Protein AF-A0AAX2IRZ0-F1 (afdb_monomer_lite)

InterPro domains:
  IPR027417 P-loop containing nucleoside triphosphate hydrolase [SSF52540] (2-73)
  IPR027417 P-loop containing nucleoside triphosphate hydrolase [SSF52540] (3-281)
  IPR060103 MTBMA_p00010-like, P-loop domain [PF27228] (2-165)

Foldseek 3Di:
DEEDAPPLCLLVVLVLVCLLAQVVQEDEDCEDALVVLLPDAQCPQPNHEYEHSEPVPYDPSNVVSVLCCLVVQKDKDWDWDQDPVRDTDIDIGMHGHPYHYDYYYHDPPVCPVVLLSDQYHYRPPDPVVVVVVVVVVVCVVVVVDDCVVVVVSSVVSNVLNVPQDDAAADEPCLVVDDDDPLAPPRVSVSVVLVVQLRVLQSSCQVVFDQDPRHTYGDVVSSVVSCVVCVVSSCCRSDPDHSHLVVLVVVVVVVCVVPVDDDDLVVSCVVVVHDPVRSVVSVVSD

Structure (mmCIF, N/CA/C/O backbone):
data_AF-A0AAX2IRZ0-F1
#
_entry.id   AF-A0AAX2IRZ0-F1
#
loop_
_atom_site.group_PDB
_atom_site.id
_atom_site.type_symbol
_atom_site.label_atom_id
_atom_site.label_alt_id
_atom_site.label_comp_id
_atom_site.label_asym_id
_atom_site.label_entity_id
_atom_site.label_seq_id
_atom_site.pdbx_PDB_ins_code
_atom_site.Cartn_x
_atom_site.Cartn_y
_atom_site.Cartn_z
_atom_site.occupancy
_atom_site.B_iso_or_equiv
_atom_site.auth_seq_id
_atom_site.auth_comp_id
_atom_site.auth_asym_id
_atom_site.auth_atom_id
_atom_site.pdbx_PDB_model_num
ATOM 1 N N . MET A 1 1 ? 4.346 -1.021 -0.550 1.00 83.62 1 MET A N 1
ATOM 2 C CA . MET A 1 1 ? 5.517 -0.124 -0.608 1.00 83.62 1 MET A CA 1
ATOM 3 C C . MET A 1 1 ? 5.812 0.209 -2.055 1.00 83.62 1 MET A C 1
ATOM 5 O O . MET A 1 1 ? 5.800 -0.689 -2.887 1.00 83.62 1 MET A O 1
ATOM 9 N N . VAL A 1 2 ? 6.057 1.481 -2.352 1.00 86.06 2 VAL A N 1
ATOM 10 C CA . VAL A 1 2 ? 6.430 1.949 -3.692 1.00 86.06 2 VAL A CA 1
ATOM 11 C C . VAL A 1 2 ? 7.915 2.308 -3.694 1.00 86.06 2 VAL A C 1
ATOM 13 O O . VAL A 1 2 ? 8.355 3.107 -2.865 1.00 86.06 2 VAL A O 1
ATOM 16 N N . GLN A 1 3 ? 8.678 1.724 -4.615 1.00 83.75 3 GLN A N 1
ATOM 17 C CA . GLN A 1 3 ? 10.112 1.941 -4.795 1.00 83.75 3 GLN A CA 1
ATOM 18 C C . GLN A 1 3 ? 10.410 2.627 -6.131 1.00 83.75 3 GLN A C 1
ATOM 20 O O . GLN A 1 3 ? 9.700 2.465 -7.119 1.00 83.75 3 GLN A O 1
ATOM 25 N N . GLY A 1 4 ? 11.489 3.405 -6.150 1.00 80.75 4 GLY A N 1
ATOM 26 C CA . GLY A 1 4 ? 11.960 4.153 -7.308 1.00 80.75 4 GLY A CA 1
ATOM 27 C C . GLY A 1 4 ? 12.980 5.217 -6.910 1.00 80.75 4 GLY A C 1
ATOM 28 O O . GLY A 1 4 ? 13.141 5.545 -5.726 1.00 80.75 4 GLY A O 1
ATOM 29 N N . SER A 1 5 ? 13.650 5.790 -7.900 1.00 80.44 5 SER A N 1
ATOM 30 C CA . SER A 1 5 ? 14.673 6.818 -7.717 1.00 80.44 5 SER A CA 1
ATOM 31 C C . SER A 1 5 ? 14.101 8.121 -7.137 1.00 80.44 5 SER A C 1
ATOM 33 O O . SER A 1 5 ? 12.888 8.353 -7.103 1.00 80.44 5 SER A O 1
ATOM 35 N N . SER A 1 6 ? 14.961 8.984 -6.593 1.00 80.25 6 SER A N 1
ATOM 36 C CA . SER A 1 6 ? 14.509 10.306 -6.140 1.00 80.25 6 SER A CA 1
ATOM 37 C C . SER A 1 6 ? 13.920 11.090 -7.318 1.00 80.25 6 SER A C 1
ATOM 39 O O . SER A 1 6 ? 14.511 11.125 -8.391 1.00 80.25 6 SER A O 1
ATOM 41 N N . GLY A 1 7 ? 12.745 11.695 -7.129 1.00 82.12 7 GLY A N 1
ATOM 42 C CA . GLY A 1 7 ? 12.043 12.422 -8.193 1.00 82.12 7 GLY A CA 1
ATOM 43 C C . GLY A 1 7 ? 11.200 11.564 -9.146 1.00 82.12 7 GLY A C 1
ATOM 44 O O . GLY A 1 7 ? 10.496 12.134 -9.972 1.00 82.12 7 GLY A O 1
ATOM 45 N N . SER A 1 8 ? 11.165 10.233 -9.004 1.00 84.12 8 SER A N 1
ATOM 46 C CA . SER A 1 8 ? 10.376 9.363 -9.898 1.00 84.12 8 SER A CA 1
ATOM 47 C C . SER A 1 8 ? 8.852 9.465 -9.738 1.00 84.12 8 SER A C 1
ATOM 49 O O . SER A 1 8 ? 8.106 8.909 -10.533 1.00 84.12 8 SER A O 1
ATOM 51 N N . GLY A 1 9 ? 8.358 10.179 -8.720 1.00 86.12 9 GLY A N 1
ATOM 52 C CA . GLY A 1 9 ? 6.919 10.361 -8.490 1.00 86.12 9 GLY A CA 1
ATOM 53 C C . GLY A 1 9 ? 6.274 9.363 -7.519 1.00 86.12 9 GLY A C 1
ATOM 54 O O . GLY A 1 9 ? 5.050 9.334 -7.418 1.00 86.12 9 GLY A O 1
ATOM 55 N N . LYS A 1 10 ? 7.060 8.596 -6.746 1.00 88.75 10 LYS A N 1
ATOM 56 C CA . LYS A 1 10 ? 6.552 7.652 -5.721 1.00 88.75 10 LYS A CA 1
ATOM 57 C C . LYS A 1 10 ? 5.511 8.269 -4.782 1.00 88.75 10 LYS A C 1
ATOM 59 O O . LYS A 1 10 ? 4.413 7.742 -4.631 1.00 88.75 10 LYS A O 1
ATOM 64 N N . THR A 1 11 ? 5.853 9.407 -4.176 1.00 87.00 11 THR A N 1
ATOM 65 C CA . THR A 1 11 ? 4.983 10.117 -3.229 1.00 87.00 11 THR A CA 1
ATOM 66 C C . THR A 1 11 ? 3.716 10.614 -3.916 1.00 87.00 11 THR A C 1
ATOM 68 O O . THR A 1 11 ? 2.641 10.552 -3.328 1.00 87.00 11 THR A O 1
ATOM 71 N N . HIS A 1 12 ? 3.807 11.026 -5.187 1.00 89.50 12 HIS A N 1
ATOM 72 C CA . HIS A 1 12 ? 2.631 11.406 -5.966 1.00 89.50 12 HIS A CA 1
ATOM 73 C C . HIS A 1 12 ? 1.685 10.212 -6.151 1.00 89.50 12 HIS A C 1
ATOM 75 O O . HIS A 1 12 ? 0.498 10.355 -5.890 1.00 89.50 12 HIS A O 1
ATOM 81 N N . ILE A 1 13 ? 2.188 9.030 -6.528 1.00 90.00 13 ILE A N 1
ATOM 82 C CA . ILE A 1 13 ? 1.360 7.818 -6.685 1.00 90.00 13 ILE A CA 1
ATOM 83 C C . ILE A 1 13 ? 0.654 7.460 -5.374 1.00 90.00 13 ILE A C 1
ATOM 85 O O . ILE A 1 13 ? -0.563 7.293 -5.358 1.00 90.00 13 ILE A O 1
ATOM 89 N N . ILE A 1 14 ? 1.397 7.394 -4.268 1.00 91.31 14 ILE A N 1
ATOM 90 C CA . ILE A 1 14 ? 0.832 7.045 -2.958 1.00 91.31 14 ILE A CA 1
ATOM 91 C C . ILE A 1 14 ? -0.218 8.068 -2.518 1.00 91.31 14 ILE A C 1
ATOM 93 O O . ILE A 1 14 ? -1.291 7.683 -2.059 1.00 91.31 14 ILE A O 1
ATOM 97 N N . SER A 1 15 ? 0.064 9.360 -2.699 1.00 89.69 15 SER A N 1
ATOM 98 C CA . SER A 1 15 ? -0.873 10.435 -2.368 1.00 89.69 15 SER A CA 1
ATOM 99 C C . SER A 1 15 ? -2.157 10.339 -3.197 1.00 89.69 15 SER A C 1
ATOM 101 O O . SER A 1 15 ? -3.249 10.445 -2.647 1.00 89.69 15 SER A O 1
ATOM 103 N N . ARG A 1 16 ? -2.056 10.018 -4.496 1.00 92.06 16 ARG A N 1
ATOM 104 C CA . ARG A 1 16 ? -3.236 9.804 -5.347 1.00 92.06 16 ARG A CA 1
ATOM 105 C C . ARG A 1 16 ? -4.056 8.593 -4.939 1.00 92.06 16 ARG A C 1
ATOM 107 O O . ARG A 1 16 ? -5.272 8.706 -4.903 1.00 92.06 16 ARG A O 1
ATOM 114 N N . ILE A 1 17 ? -3.431 7.472 -4.585 1.00 92.38 17 ILE A N 1
ATOM 115 C CA . ILE A 1 17 ? -4.168 6.307 -4.068 1.00 92.38 17 ILE A CA 1
ATOM 116 C C . ILE A 1 17 ? -4.875 6.666 -2.755 1.00 92.38 17 ILE A C 1
ATOM 118 O O . ILE A 1 17 ? -6.033 6.307 -2.562 1.00 92.38 17 ILE A O 1
ATOM 122 N N . ALA A 1 18 ? -4.215 7.425 -1.878 1.00 93.69 18 ALA A N 1
ATOM 123 C CA . ALA A 1 18 ? -4.813 7.902 -0.638 1.00 93.69 18 ALA A CA 1
ATOM 124 C C . ALA A 1 18 ? -6.009 8.841 -0.880 1.00 93.69 18 ALA A C 1
ATOM 126 O O . ALA A 1 18 ? -6.980 8.785 -0.129 1.00 93.69 18 ALA A O 1
ATOM 127 N N . ASP A 1 19 ? -5.980 9.666 -1.935 1.00 94.38 19 ASP A N 1
ATOM 128 C CA . ASP A 1 19 ? -7.113 10.517 -2.332 1.00 94.38 19 ASP A CA 1
ATOM 129 C C . ASP A 1 19 ? -8.340 9.681 -2.751 1.00 94.38 19 ASP A C 1
ATOM 131 O O . ASP A 1 19 ? -9.473 10.114 -2.549 1.00 94.38 19 ASP A O 1
ATOM 135 N N . LEU A 1 20 ? -8.141 8.475 -3.302 1.00 95.38 20 LEU A N 1
ATOM 136 C CA . LEU A 1 20 ? -9.227 7.582 -3.741 1.00 95.38 20 LEU A CA 1
ATOM 137 C C . LEU A 1 20 ? -9.961 6.887 -2.588 1.00 95.38 20 LEU A C 1
ATOM 139 O O . LEU A 1 20 ? -11.064 6.377 -2.781 1.00 95.38 20 LEU A O 1
ATOM 143 N N . MET A 1 21 ? -9.363 6.853 -1.400 1.00 95.44 21 MET A N 1
ATOM 144 C CA . MET A 1 21 ? -9.960 6.239 -0.217 1.00 95.44 21 MET A CA 1
ATOM 145 C C . MET A 1 21 ? -10.870 7.235 0.526 1.00 95.44 21 MET A C 1
ATOM 147 O O . MET A 1 21 ? -10.686 8.450 0.400 1.00 95.44 21 MET A O 1
ATOM 151 N N . PRO A 1 22 ? -11.858 6.770 1.312 1.00 95.12 22 PRO A N 1
ATOM 152 C CA . PRO A 1 22 ? -12.628 7.636 2.205 1.00 95.12 22 PRO A CA 1
ATOM 153 C C . PRO A 1 22 ? -11.693 8.384 3.167 1.00 95.12 22 PRO A C 1
ATOM 155 O O . PRO A 1 22 ? -10.921 7.765 3.897 1.00 95.12 22 PRO A O 1
ATOM 158 N N . GLN A 1 23 ? -11.706 9.721 3.141 1.00 94.38 23 GLN A N 1
ATOM 159 C CA . GLN A 1 23 ? -10.703 10.520 3.862 1.00 94.38 23 GLN A CA 1
ATOM 160 C C . GLN A 1 23 ? -10.830 10.412 5.386 1.00 94.38 23 GLN A C 1
ATOM 162 O O . GLN A 1 23 ? -9.848 10.608 6.092 1.00 94.38 23 GLN A O 1
ATOM 167 N N . GLU A 1 24 ? -12.004 10.046 5.895 1.00 93.81 24 GLU A N 1
ATOM 168 C CA . GLU A 1 24 ? -12.235 9.724 7.304 1.00 93.81 24 GLU A CA 1
ATOM 169 C C . GLU A 1 24 ? -11.393 8.538 7.806 1.00 93.81 24 GLU A C 1
ATOM 171 O O . GLU A 1 24 ? -11.135 8.436 9.008 1.00 93.81 24 GLU A O 1
ATOM 176 N N . ASP A 1 25 ? -10.928 7.669 6.904 1.00 93.31 25 ASP A N 1
ATOM 177 C CA . ASP A 1 25 ? -10.146 6.474 7.228 1.00 93.31 25 ASP A CA 1
ATOM 178 C C . ASP A 1 25 ? -8.658 6.612 6.909 1.00 93.31 25 ASP A C 1
ATOM 180 O O . ASP A 1 25 ? -7.868 5.741 7.271 1.00 93.31 25 ASP A O 1
ATOM 184 N N . VAL A 1 26 ? -8.244 7.715 6.284 1.00 95.25 26 VAL A N 1
ATOM 185 C CA . VAL A 1 26 ? -6.861 7.935 5.854 1.00 95.25 26 VAL A CA 1
ATOM 186 C C . VAL A 1 26 ? -6.113 8.813 6.853 1.00 95.25 26 VAL A C 1
ATOM 188 O O . VAL A 1 26 ? -6.483 9.955 7.110 1.00 95.25 26 VAL A O 1
ATOM 191 N N . LEU A 1 27 ? -4.983 8.313 7.347 1.00 93.06 27 LEU A N 1
ATOM 192 C CA . LEU A 1 27 ? -4.033 9.050 8.176 1.00 93.06 27 LEU A CA 1
ATOM 193 C C . LEU A 1 27 ? -2.729 9.238 7.398 1.00 93.06 27 LEU A C 1
ATOM 195 O O . LEU A 1 27 ? -2.033 8.265 7.108 1.00 93.06 27 LEU A O 1
ATOM 199 N N . ARG A 1 28 ? -2.392 10.484 7.046 1.00 92.25 28 ARG A N 1
ATOM 200 C CA . ARG A 1 28 ? -1.169 10.808 6.292 1.00 92.25 28 ARG A CA 1
ATOM 201 C C . ARG A 1 28 ? -0.092 11.372 7.204 1.00 92.25 28 ARG A C 1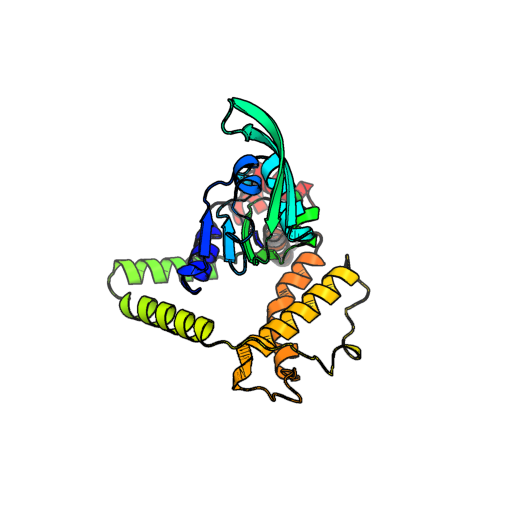
ATOM 203 O O . ARG A 1 28 ? -0.328 12.338 7.925 1.00 92.25 28 ARG A O 1
ATOM 210 N N . PHE A 1 29 ? 1.103 10.803 7.115 1.00 89.12 29 PHE A N 1
ATOM 211 C CA . PHE A 1 29 ? 2.264 11.216 7.884 1.00 89.12 29 PHE A CA 1
ATOM 212 C C . PHE A 1 29 ? 3.455 11.472 6.960 1.00 89.12 29 PHE A C 1
ATOM 214 O O . PHE A 1 29 ? 3.903 10.594 6.222 1.00 89.12 29 PHE A O 1
ATOM 221 N N . THR A 1 30 ? 4.014 12.675 7.063 1.00 83.50 30 THR A N 1
ATOM 222 C CA . THR A 1 30 ? 5.347 12.998 6.531 1.00 83.50 30 THR A CA 1
ATOM 223 C C . THR A 1 30 ? 6.448 12.495 7.461 1.00 83.50 30 THR A C 1
ATOM 225 O O . THR A 1 30 ? 7.562 12.217 7.030 1.00 83.50 30 THR A O 1
ATOM 228 N N . ARG A 1 31 ? 6.138 12.368 8.758 1.00 81.94 31 ARG A N 1
ATOM 229 C CA . ARG A 1 31 ? 7.044 11.877 9.793 1.00 81.94 31 ARG A CA 1
ATOM 230 C C . ARG A 1 31 ? 6.255 11.234 10.927 1.00 81.94 31 ARG A C 1
ATOM 232 O O . ARG A 1 31 ? 5.250 11.786 11.366 1.00 81.94 31 ARG A O 1
ATOM 239 N N . ILE A 1 32 ? 6.765 10.120 11.447 1.00 86.75 32 ILE A N 1
ATOM 240 C CA . ILE A 1 32 ? 6.245 9.463 12.649 1.00 86.75 32 ILE A CA 1
ATOM 241 C C . ILE A 1 32 ? 7.378 9.232 13.653 1.00 86.75 32 ILE A C 1
ATOM 243 O O . ILE A 1 32 ? 8.511 8.932 13.270 1.00 86.75 32 ILE A O 1
ATOM 247 N N . THR A 1 33 ? 7.104 9.429 14.942 1.00 88.75 33 THR A N 1
ATOM 248 C CA . THR A 1 33 ? 8.058 9.108 16.013 1.00 88.75 33 THR A CA 1
ATOM 249 C C . THR A 1 33 ? 7.678 7.789 16.663 1.00 88.75 33 THR A C 1
ATOM 251 O O . THR A 1 33 ? 6.497 7.466 16.775 1.00 88.75 33 THR A O 1
ATOM 254 N N . GLU A 1 34 ? 8.667 7.0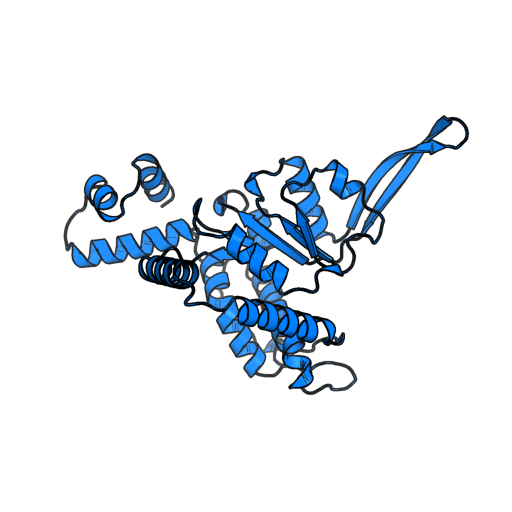59 17.168 1.00 90.31 34 GLU A N 1
ATOM 255 C CA . GLU A 1 34 ? 8.436 5.865 17.983 1.00 90.31 34 GLU A CA 1
ATOM 256 C C . GLU A 1 34 ? 7.456 6.161 19.130 1.00 90.31 34 GLU A C 1
ATOM 258 O O . GLU A 1 34 ? 6.443 5.486 19.292 1.00 90.31 34 GLU A O 1
ATOM 263 N N . SER A 1 35 ? 7.693 7.250 19.869 1.00 89.00 35 SER A N 1
ATOM 264 C CA . SER A 1 35 ? 6.827 7.661 20.974 1.00 89.00 35 SER A CA 1
ATOM 265 C C . SER A 1 35 ? 5.374 7.875 20.552 1.00 89.00 35 SER A C 1
ATOM 267 O O . SER A 1 35 ? 4.479 7.562 21.331 1.00 89.00 35 SER A O 1
ATOM 269 N N . SER A 1 36 ? 5.113 8.388 19.346 1.00 88.56 36 SER A N 1
ATOM 270 C CA . SER A 1 36 ? 3.745 8.598 18.862 1.00 88.56 36 SER A CA 1
ATOM 271 C C . SER A 1 36 ? 3.016 7.278 18.607 1.00 88.56 36 SER A C 1
ATOM 273 O O . SER A 1 36 ? 1.850 7.165 18.973 1.00 88.56 36 SER A O 1
ATOM 275 N N . LEU A 1 37 ? 3.711 6.252 18.095 1.00 88.69 37 LEU A N 1
ATOM 276 C CA . LEU A 1 37 ? 3.138 4.925 17.830 1.00 88.69 37 LEU A CA 1
ATOM 277 C C . LEU A 1 37 ? 2.600 4.265 19.103 1.00 88.69 37 LEU A C 1
ATOM 279 O O . LEU A 1 37 ? 1.510 3.704 19.090 1.00 88.69 37 LEU A O 1
ATOM 283 N N . TYR A 1 38 ? 3.318 4.404 20.218 1.00 90.00 38 TYR A N 1
ATOM 284 C CA . TYR A 1 38 ? 2.875 3.893 21.517 1.00 90.00 38 TYR A CA 1
ATOM 285 C C . TYR A 1 38 ? 1.847 4.782 22.212 1.00 90.00 38 TYR A C 1
ATOM 287 O O . TYR A 1 38 ? 1.322 4.390 23.255 1.00 90.00 38 TYR A O 1
ATOM 295 N N . ASN A 1 39 ? 1.592 5.990 21.695 1.00 89.50 39 ASN A N 1
ATOM 296 C CA . ASN A 1 39 ? 0.789 6.987 22.386 1.00 89.50 39 ASN A CA 1
ATOM 297 C C . ASN A 1 39 ? -0.628 7.211 21.858 1.00 89.50 39 ASN A C 1
ATOM 299 O O . ASN A 1 39 ? -1.386 7.920 22.525 1.00 89.50 39 ASN A O 1
ATOM 303 N N . TRP A 1 40 ? -1.007 6.554 20.769 1.00 90.12 40 TRP A N 1
ATOM 304 C CA . TRP A 1 40 ? -2.394 6.498 20.320 1.00 90.12 40 TRP A CA 1
ATOM 305 C C . TRP A 1 40 ? -3.318 5.855 21.364 1.00 90.12 40 TRP A C 1
ATOM 307 O O . TRP A 1 40 ? -2.876 5.108 22.247 1.00 90.12 40 TRP A O 1
ATOM 317 N N . GLY A 1 41 ? -4.605 6.183 21.288 1.00 89.81 41 GLY A N 1
ATOM 318 C CA . GLY A 1 41 ? -5.662 5.450 21.967 1.00 89.81 41 GLY A CA 1
ATOM 319 C C . GLY A 1 41 ? -5.750 4.013 21.458 1.00 89.81 41 GLY A C 1
ATOM 320 O O . GLY A 1 41 ? -5.250 3.678 20.383 1.00 89.81 41 GLY A O 1
ATOM 321 N N . GLU A 1 42 ? -6.395 3.147 22.241 1.00 91.50 42 GLU A N 1
ATOM 322 C CA . GLU A 1 42 ? -6.409 1.704 21.970 1.00 91.50 42 GLU A CA 1
ATOM 323 C C . GLU A 1 42 ? -6.961 1.362 20.579 1.00 91.50 42 GLU A C 1
ATOM 325 O O . GLU A 1 42 ? -6.475 0.419 19.964 1.00 91.50 42 GLU A O 1
ATOM 330 N N . PHE A 1 43 ? -7.922 2.138 20.067 1.00 92.19 43 PHE A N 1
ATOM 331 C CA . PHE A 1 43 ? -8.606 1.878 18.796 1.00 92.19 43 PHE A CA 1
ATOM 332 C C . PHE A 1 43 ? -8.458 3.001 17.763 1.00 92.19 43 PHE A C 1
ATOM 334 O O . PHE A 1 43 ? -9.101 2.946 16.719 1.00 92.19 43 PHE A O 1
ATOM 341 N N . ASP A 1 44 ? -7.605 3.998 18.004 1.00 90.81 44 ASP A N 1
ATOM 342 C CA . ASP A 1 44 ? -7.498 5.167 17.114 1.00 90.81 44 ASP A CA 1
ATOM 343 C C . ASP A 1 44 ? -7.016 4.795 15.701 1.00 90.81 44 ASP A C 1
ATOM 345 O O . ASP A 1 44 ? -7.294 5.496 14.730 1.00 90.81 44 ASP A O 1
ATOM 349 N N . LEU A 1 45 ? -6.304 3.672 15.582 1.00 90.50 45 LEU A N 1
ATOM 350 C CA . LEU A 1 45 ? -5.753 3.156 14.327 1.00 90.50 45 LEU A CA 1
ATOM 351 C C . LEU A 1 45 ? -6.542 1.957 13.784 1.00 90.50 45 LEU A C 1
ATOM 353 O O . LEU A 1 45 ? -6.103 1.292 12.846 1.00 90.50 45 LEU A O 1
ATOM 357 N N . PHE A 1 46 ? -7.697 1.654 14.373 1.00 89.31 46 PHE A N 1
ATOM 358 C CA . PHE A 1 46 ? -8.538 0.547 13.945 1.00 89.31 46 PHE A CA 1
ATOM 359 C C . PHE A 1 46 ? -9.264 0.887 12.636 1.00 89.31 46 PHE A C 1
ATOM 361 O O . PHE A 1 46 ? -9.900 1.933 12.528 1.00 89.31 46 PHE A O 1
ATOM 368 N N . GLN A 1 47 ? -9.159 -0.003 11.645 1.00 89.00 47 GLN A N 1
ATOM 369 C CA . GLN A 1 47 ? -9.708 0.144 10.289 1.00 89.00 47 GLN A CA 1
ATOM 370 C C . GLN A 1 47 ? -9.212 1.393 9.543 1.00 89.00 47 GLN A C 1
ATOM 372 O O . GLN A 1 47 ? -9.889 1.909 8.659 1.00 89.00 47 GLN A O 1
ATOM 377 N N . LYS A 1 48 ? -8.006 1.871 9.875 1.00 92.44 48 LYS A N 1
ATOM 378 C CA . LYS A 1 48 ? -7.391 3.028 9.214 1.00 92.44 48 LYS A CA 1
ATOM 379 C C . LYS A 1 48 ? -6.404 2.630 8.123 1.00 92.44 48 LYS A C 1
ATOM 381 O O . LYS A 1 48 ? -5.895 1.510 8.066 1.00 92.44 48 LYS A O 1
ATOM 386 N N . ILE A 1 49 ? -6.128 3.585 7.245 1.00 93.56 49 ILE A N 1
ATOM 387 C CA . ILE A 1 49 ? -5.113 3.516 6.202 1.00 93.56 49 ILE A CA 1
ATOM 388 C C . ILE A 1 49 ? -4.017 4.505 6.573 1.00 93.56 49 ILE A C 1
ATOM 390 O O . ILE A 1 49 ? -4.224 5.716 6.559 1.00 93.56 49 ILE A O 1
ATOM 394 N N . ILE A 1 50 ? -2.841 3.987 6.905 1.00 92.31 50 ILE A N 1
ATOM 395 C CA . ILE A 1 50 ? -1.683 4.782 7.300 1.00 92.31 50 ILE A CA 1
ATOM 396 C C . ILE A 1 50 ? -0.801 5.019 6.075 1.00 92.31 50 ILE A C 1
ATOM 398 O O . ILE A 1 50 ? -0.227 4.092 5.503 1.00 92.31 50 ILE A O 1
ATOM 402 N N . ILE A 1 51 ? -0.662 6.277 5.683 1.00 92.69 51 ILE A N 1
ATOM 403 C CA . ILE A 1 51 ? 0.209 6.698 4.592 1.00 92.69 51 ILE A CA 1
ATOM 404 C C . ILE A 1 51 ? 1.478 7.296 5.184 1.00 92.69 51 ILE A C 1
ATOM 406 O O . ILE A 1 51 ? 1.417 8.278 5.919 1.00 92.69 51 ILE A O 1
ATOM 410 N N . ILE A 1 52 ? 2.626 6.719 4.841 1.00 89.31 52 ILE A N 1
ATOM 411 C CA . ILE A 1 52 ? 3.945 7.224 5.236 1.00 89.31 52 ILE A CA 1
ATOM 412 C C . ILE A 1 52 ? 4.663 7.661 3.968 1.00 89.31 52 ILE A C 1
ATOM 414 O O . ILE A 1 52 ? 5.095 6.830 3.170 1.00 89.31 52 ILE A O 1
ATOM 418 N N . GLU A 1 53 ? 4.755 8.969 3.752 1.00 84.94 53 GLU A N 1
ATOM 419 C CA . GLU A 1 53 ? 5.238 9.511 2.478 1.00 84.94 53 GLU A CA 1
ATOM 420 C C . GLU A 1 53 ? 6.697 9.161 2.179 1.00 84.94 53 GLU A C 1
ATOM 422 O O . GLU A 1 53 ? 7.038 8.964 1.013 1.00 84.94 53 GLU A O 1
ATOM 427 N N . ASP A 1 54 ? 7.528 9.050 3.216 1.00 82.31 54 ASP A N 1
ATOM 428 C CA . ASP A 1 54 ? 8.933 8.668 3.115 1.00 82.31 54 ASP A CA 1
ATOM 429 C C . ASP A 1 54 ? 9.349 7.808 4.319 1.00 82.31 54 ASP A C 1
ATOM 431 O O . ASP A 1 54 ? 9.433 8.291 5.450 1.00 82.31 54 ASP A O 1
ATOM 435 N N . LEU A 1 55 ? 9.601 6.516 4.081 1.00 82.69 55 LEU A N 1
ATOM 436 C CA . LEU A 1 55 ? 10.141 5.620 5.110 1.00 82.69 55 LEU A CA 1
ATOM 437 C C . LEU A 1 55 ? 11.601 5.921 5.437 1.00 82.69 55 LEU A C 1
ATOM 439 O O . LEU A 1 55 ? 12.024 5.681 6.567 1.00 82.69 55 LEU A O 1
ATOM 443 N N . ASP A 1 56 ? 12.366 6.441 4.478 1.00 80.25 56 ASP A N 1
ATOM 444 C CA . ASP A 1 56 ? 13.809 6.628 4.632 1.00 80.25 56 ASP A CA 1
ATOM 445 C C . ASP A 1 56 ? 14.116 7.799 5.581 1.00 80.25 56 ASP A C 1
ATOM 447 O O . ASP A 1 56 ? 15.187 7.851 6.187 1.00 80.25 56 ASP A O 1
ATOM 451 N N . GLY A 1 57 ? 13.161 8.721 5.740 1.00 80.00 57 GLY A N 1
ATOM 452 C CA . GLY A 1 57 ? 13.216 9.828 6.693 1.00 80.00 57 GLY A CA 1
ATOM 453 C C . GLY A 1 57 ? 12.869 9.448 8.139 1.00 80.00 57 GLY A C 1
ATOM 454 O O . GLY A 1 57 ? 12.973 10.291 9.038 1.00 80.00 57 GLY A O 1
ATOM 455 N N . LEU A 1 58 ? 12.444 8.206 8.398 1.00 83.88 58 LEU A N 1
ATOM 456 C CA . LEU A 1 58 ? 12.122 7.747 9.748 1.00 83.88 58 LEU A CA 1
ATOM 457 C C . LEU A 1 58 ? 13.372 7.320 10.521 1.00 83.88 58 LEU A C 1
ATOM 459 O O . LEU A 1 58 ? 14.307 6.732 9.984 1.00 83.88 58 LEU A O 1
ATOM 463 N N . LYS A 1 59 ? 13.360 7.587 11.832 1.00 86.44 59 LYS A N 1
ATOM 464 C CA . LYS A 1 59 ? 14.381 7.062 12.748 1.00 86.44 59 LYS A CA 1
ATOM 465 C C . LYS A 1 59 ? 14.269 5.540 12.853 1.00 86.44 59 LYS A C 1
ATOM 467 O O . LYS A 1 59 ? 13.168 4.997 12.767 1.00 86.44 59 LYS A O 1
ATOM 472 N N . GLU A 1 60 ? 15.389 4.876 13.118 1.00 83.38 60 GLU A N 1
ATOM 473 C CA . GLU A 1 60 ? 15.463 3.413 13.202 1.00 83.38 60 GLU A CA 1
ATOM 474 C C . GLU A 1 60 ? 14.516 2.824 14.259 1.00 83.38 60 GLU A C 1
ATOM 476 O O . GLU A 1 60 ? 13.781 1.885 13.956 1.00 83.38 60 GLU A O 1
ATOM 481 N N . ASP A 1 61 ? 14.418 3.446 15.437 1.00 86.81 61 ASP A N 1
ATOM 482 C CA . ASP A 1 61 ? 13.502 3.006 16.502 1.00 86.81 61 ASP A CA 1
ATOM 483 C C . ASP A 1 61 ? 12.027 3.089 16.070 1.00 86.81 61 ASP A C 1
ATOM 485 O O . ASP A 1 61 ? 11.221 2.197 16.340 1.00 86.81 61 ASP A O 1
ATOM 489 N N . ALA A 1 62 ? 11.664 4.132 15.313 1.00 87.88 62 ALA A N 1
ATOM 490 C CA . ALA A 1 62 ? 10.313 4.287 14.776 1.00 87.88 62 ALA A CA 1
ATOM 491 C C . ALA A 1 62 ? 10.016 3.240 13.692 1.00 87.88 62 ALA A C 1
ATOM 493 O O . ALA A 1 62 ? 8.915 2.692 13.649 1.00 87.88 62 ALA A O 1
ATOM 494 N N . LEU A 1 63 ? 11.000 2.929 12.841 1.00 84.94 63 LEU A N 1
ATOM 495 C CA . LEU A 1 63 ? 10.903 1.854 11.850 1.00 84.94 63 LEU A CA 1
ATOM 496 C C . LEU A 1 63 ? 10.777 0.480 12.514 1.00 84.94 63 LEU A C 1
ATOM 498 O O . LEU A 1 63 ? 10.051 -0.380 12.018 1.00 84.94 63 LEU A O 1
ATOM 502 N N . TYR A 1 64 ? 11.476 0.252 13.625 1.00 84.56 64 TYR A N 1
ATOM 503 C CA . TYR A 1 64 ? 11.356 -0.974 14.404 1.00 84.56 64 TYR A CA 1
ATOM 504 C C . TYR A 1 64 ? 9.957 -1.118 15.019 1.00 84.56 64 TYR A C 1
ATOM 506 O O . TYR A 1 64 ? 9.290 -2.123 14.778 1.00 84.56 64 TYR A O 1
ATOM 514 N N . ALA A 1 65 ? 9.463 -0.086 15.706 1.00 87.69 65 ALA A N 1
ATOM 515 C CA . ALA A 1 65 ? 8.115 -0.094 16.274 1.00 87.69 65 ALA A CA 1
ATOM 516 C C . ALA A 1 65 ? 7.031 -0.268 15.194 1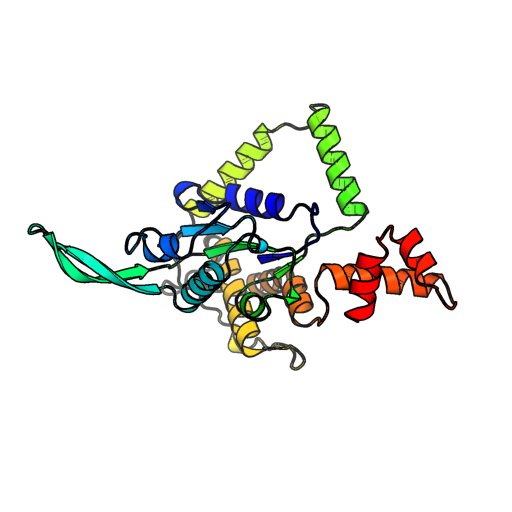.00 87.69 65 ALA A C 1
ATOM 518 O O . ALA A 1 65 ? 6.090 -1.038 15.372 1.00 87.69 65 ALA A O 1
ATOM 519 N N . LEU A 1 66 ? 7.177 0.383 14.034 1.00 87.25 66 LEU A N 1
ATOM 520 C CA . LEU A 1 66 ? 6.250 0.217 12.913 1.00 87.25 66 LEU A CA 1
ATOM 521 C C . LEU A 1 66 ? 6.252 -1.223 12.371 1.00 87.25 66 LEU A C 1
ATOM 523 O O . LEU A 1 66 ? 5.189 -1.767 12.076 1.00 87.25 66 LEU A O 1
ATOM 527 N N . ARG A 1 67 ? 7.428 -1.858 12.261 1.00 83.69 67 ARG A N 1
ATOM 528 C CA . ARG A 1 67 ? 7.561 -3.267 11.846 1.00 83.69 67 ARG A CA 1
ATOM 529 C C . ARG A 1 67 ? 6.848 -4.217 12.793 1.00 83.69 67 ARG A C 1
ATOM 531 O O . ARG A 1 67 ? 6.142 -5.124 12.340 1.00 83.69 67 ARG A O 1
ATOM 538 N N . GLU A 1 68 ? 7.055 -4.019 14.090 1.00 84.81 68 GLU A N 1
ATOM 539 C CA . GLU A 1 68 ? 6.378 -4.793 15.123 1.00 84.81 68 GLU A CA 1
ATOM 540 C C . GLU A 1 68 ? 4.869 -4.608 15.006 1.00 84.81 68 GLU A C 1
ATOM 542 O O . GLU A 1 68 ? 4.122 -5.584 14.991 1.00 84.81 6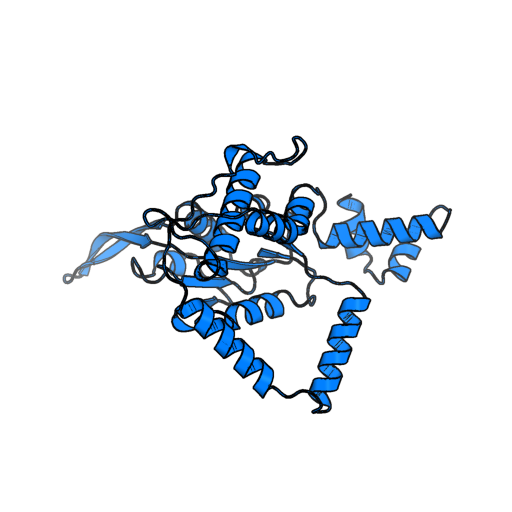8 GLU A O 1
ATOM 547 N N . PHE A 1 69 ? 4.427 -3.369 14.809 1.00 88.06 69 PHE A N 1
ATOM 548 C CA . PHE A 1 69 ? 3.013 -3.063 14.735 1.00 88.06 69 PHE A CA 1
ATOM 549 C C . PHE A 1 69 ? 2.328 -3.683 13.516 1.00 88.06 69 PHE A C 1
ATOM 551 O O . PHE A 1 69 ? 1.258 -4.267 13.652 1.00 88.06 69 PHE A O 1
ATOM 558 N N . ILE A 1 70 ? 2.968 -3.633 12.343 1.00 84.12 70 ILE A N 1
ATOM 559 C CA . ILE A 1 70 ? 2.479 -4.300 11.127 1.00 84.12 70 ILE A CA 1
ATOM 560 C C . ILE A 1 70 ? 2.394 -5.818 11.340 1.00 84.12 70 ILE A C 1
ATOM 562 O O . ILE A 1 70 ? 1.432 -6.446 10.906 1.00 84.12 70 ILE A O 1
ATOM 566 N N . SER A 1 71 ? 3.376 -6.415 12.019 1.00 82.06 71 SER A N 1
ATOM 567 C CA . SER A 1 71 ? 3.436 -7.872 12.197 1.00 82.06 71 SER A CA 1
ATOM 568 C C . SER A 1 71 ? 2.447 -8.377 13.253 1.00 82.06 71 SER A C 1
ATOM 570 O O . SER A 1 71 ? 1.773 -9.380 13.038 1.00 82.06 71 SER A O 1
ATOM 572 N N . ASN A 1 72 ? 2.350 -7.680 14.385 1.00 85.00 72 ASN A N 1
ATOM 573 C CA . ASN A 1 72 ? 1.595 -8.128 15.556 1.00 85.00 72 ASN A CA 1
ATOM 574 C C . ASN A 1 72 ? 0.190 -7.523 15.635 1.00 85.00 72 ASN A C 1
ATOM 576 O O . ASN A 1 72 ? -0.614 -7.970 16.451 1.00 85.00 72 ASN A O 1
ATOM 580 N N . GLN A 1 73 ? -0.092 -6.480 14.843 1.00 86.12 73 GLN A N 1
ATOM 581 C CA . GLN A 1 73 ? -1.341 -5.704 14.862 1.00 86.12 73 GLN A CA 1
ATOM 582 C C . GLN A 1 73 ? -1.664 -5.099 16.246 1.00 86.12 73 GLN A C 1
ATOM 584 O O . GLN A 1 73 ? -2.766 -4.613 16.490 1.00 86.12 73 GLN A O 1
ATOM 589 N N . VAL A 1 74 ? -0.709 -5.124 17.183 1.00 89.81 74 VAL A N 1
ATOM 590 C CA . VAL A 1 74 ? -0.825 -4.591 18.541 1.00 89.81 74 VAL A CA 1
ATOM 591 C C . VAL A 1 74 ? 0.553 -4.141 19.016 1.00 89.81 74 VAL A C 1
ATOM 593 O O . VAL A 1 74 ? 1.511 -4.906 18.928 1.00 89.81 74 VAL A O 1
ATOM 596 N N . LEU A 1 75 ? 0.636 -2.938 19.580 1.00 91.31 75 LEU A N 1
ATOM 597 C CA . LEU A 1 75 ? 1.780 -2.475 20.363 1.00 91.31 75 LEU A CA 1
ATOM 598 C C . LEU A 1 75 ? 1.418 -2.449 21.844 1.00 91.31 75 LEU A C 1
ATOM 600 O O . LEU A 1 75 ? 0.327 -2.020 22.227 1.00 91.31 75 LEU A O 1
ATOM 604 N N . ARG A 1 76 ? 2.345 -2.904 22.687 1.00 90.38 76 ARG A N 1
ATOM 605 C CA . ARG A 1 76 ? 2.194 -2.901 24.144 1.00 90.38 76 ARG A CA 1
ATOM 606 C C . ARG A 1 76 ? 3.396 -2.216 24.764 1.00 90.38 76 ARG A C 1
ATOM 608 O O . ARG A 1 76 ? 4.525 -2.617 24.515 1.00 90.38 76 ARG A O 1
ATOM 615 N N . SER A 1 77 ? 3.155 -1.221 25.605 1.00 90.44 77 SER A N 1
ATOM 616 C CA . SER A 1 77 ? 4.211 -0.545 26.354 1.00 90.44 77 SER A CA 1
ATOM 617 C C . SER A 1 77 ? 3.835 -0.398 27.824 1.00 90.44 77 SER A C 1
ATOM 619 O O . SER A 1 77 ? 2.661 -0.332 28.194 1.00 90.44 77 SER A O 1
ATOM 621 N N . SER A 1 78 ? 4.849 -0.389 28.687 1.00 89.38 78 SER A N 1
ATOM 622 C CA . SER A 1 78 ? 4.696 -0.045 30.100 1.00 89.38 78 SER A CA 1
ATOM 623 C C . SER A 1 78 ? 5.086 1.416 30.266 1.00 89.38 78 SER A C 1
ATOM 625 O O . SER A 1 78 ? 6.210 1.795 29.947 1.00 89.38 78 SER A O 1
ATOM 627 N N . VAL A 1 79 ? 4.163 2.238 30.752 1.00 86.25 79 VAL A N 1
ATOM 628 C CA . VAL A 1 79 ? 4.358 3.679 30.929 1.00 86.25 79 VAL A CA 1
ATOM 629 C C . VAL A 1 79 ? 4.054 4.084 32.362 1.00 86.25 79 VAL A C 1
ATOM 631 O O . VAL A 1 79 ? 3.193 3.509 33.027 1.00 86.25 79 VAL A O 1
ATOM 634 N N . THR A 1 80 ? 4.752 5.105 32.843 1.00 87.00 80 THR A N 1
ATOM 635 C CA . THR A 1 80 ? 4.490 5.682 34.161 1.00 87.00 80 THR A CA 1
ATOM 636 C C . THR A 1 80 ? 3.440 6.774 34.033 1.00 87.00 80 THR A C 1
ATOM 638 O O . THR A 1 80 ? 3.644 7.752 33.316 1.00 87.00 80 THR A O 1
ATOM 641 N N . ILE A 1 81 ? 2.328 6.630 34.749 1.00 85.38 81 ILE A N 1
ATOM 642 C CA . ILE A 1 81 ? 1.263 7.632 34.820 1.00 85.38 81 ILE A CA 1
ATOM 643 C C . ILE A 1 81 ? 1.241 8.204 36.238 1.00 85.38 81 ILE A C 1
ATOM 645 O O . ILE A 1 81 ? 1.387 7.462 37.211 1.00 85.38 81 ILE A O 1
ATOM 649 N N . LYS A 1 82 ? 1.061 9.521 36.367 1.00 88.25 82 LYS A N 1
ATOM 650 C CA . LYS A 1 82 ? 0.820 10.148 37.670 1.00 88.25 82 LYS A CA 1
ATOM 651 C C . LYS A 1 82 ? -0.634 9.951 38.079 1.00 88.25 82 LYS A C 1
ATOM 653 O O . LYS A 1 82 ? -1.543 10.262 37.311 1.00 88.25 82 LYS A O 1
ATOM 658 N N . ASP A 1 83 ? -0.853 9.440 39.285 1.00 84.38 83 ASP A N 1
ATOM 659 C CA . ASP A 1 83 ? -2.191 9.380 39.864 1.00 84.38 83 ASP A CA 1
ATOM 660 C C . ASP A 1 83 ? -2.692 10.784 40.267 1.00 84.38 83 ASP A C 1
ATOM 662 O O . ASP A 1 83 ? -1.952 11.771 40.248 1.00 84.38 83 ASP A O 1
ATOM 666 N N . LYS A 1 84 ? -3.965 10.885 40.673 1.00 87.06 84 LYS A N 1
ATOM 667 C CA . LYS A 1 84 ? -4.561 12.150 41.151 1.00 87.06 84 LYS A CA 1
ATOM 668 C C . LYS A 1 84 ? -3.854 12.736 42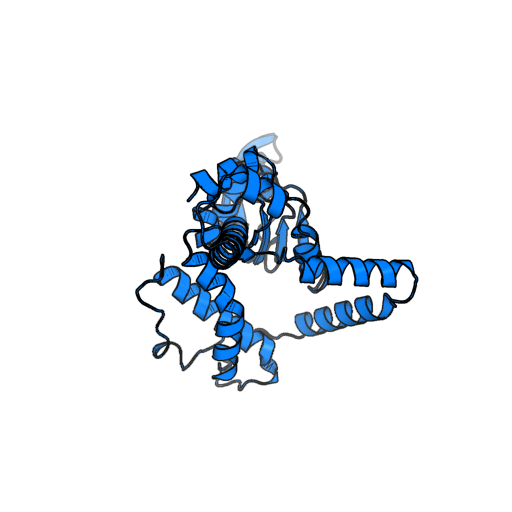.387 1.00 87.06 84 LYS A C 1
ATOM 670 O O . LYS A 1 84 ? -4.127 13.875 42.746 1.00 87.06 84 LYS A O 1
ATOM 675 N N . LYS A 1 85 ? -2.986 11.965 43.050 1.00 86.50 85 LYS A N 1
ATOM 676 C CA . LYS A 1 85 ? -2.203 12.348 44.232 1.00 86.50 85 LYS A CA 1
ATOM 677 C C . LYS A 1 85 ? -0.739 12.670 43.886 1.00 86.50 85 LYS A C 1
ATOM 679 O O . LYS A 1 85 ? 0.029 12.986 44.786 1.00 86.50 85 LYS A O 1
ATOM 684 N N . GLY A 1 86 ? -0.355 12.618 42.607 1.00 86.44 86 GLY A N 1
ATOM 685 C CA . GLY A 1 86 ? 0.994 12.916 42.124 1.00 86.44 86 GLY A CA 1
ATOM 686 C C . GLY A 1 86 ? 1.992 11.755 42.202 1.00 86.44 86 GLY A C 1
ATOM 687 O O . GLY A 1 86 ? 3.150 11.952 41.832 1.00 86.44 86 GLY A O 1
ATOM 688 N N . ASN A 1 87 ? 1.575 10.558 42.627 1.00 88.88 87 ASN A N 1
ATOM 689 C CA . ASN A 1 87 ? 2.454 9.392 42.701 1.00 88.88 87 ASN A CA 1
ATOM 690 C C . ASN A 1 87 ? 2.599 8.723 41.334 1.00 88.88 87 ASN A C 1
ATOM 692 O O . ASN A 1 87 ? 1.636 8.595 40.575 1.00 88.88 87 ASN A O 1
ATOM 696 N N . ASN A 1 88 ? 3.805 8.241 41.050 1.00 88.06 88 ASN A N 1
ATOM 697 C CA . ASN A 1 88 ? 4.092 7.464 39.852 1.00 88.06 88 ASN A CA 1
ATOM 698 C C . ASN A 1 88 ? 3.510 6.053 39.990 1.00 88.06 88 ASN A C 1
ATOM 700 O O . ASN A 1 88 ? 3.879 5.312 40.900 1.00 88.06 88 ASN A O 1
ATOM 704 N N . LYS A 1 89 ? 2.640 5.661 39.059 1.00 88.56 89 LYS A N 1
ATOM 705 C CA . LYS A 1 89 ? 2.110 4.302 38.951 1.00 88.56 89 LYS A CA 1
ATOM 706 C C . LYS A 1 89 ? 2.451 3.729 37.580 1.00 88.56 89 LYS A C 1
ATOM 708 O O . LYS A 1 89 ? 2.263 4.396 36.564 1.00 88.56 89 LYS A O 1
ATOM 713 N N . SER A 1 90 ? 2.935 2.488 37.553 1.00 86.62 90 SER A N 1
ATOM 714 C CA . SER A 1 90 ? 3.095 1.759 36.294 1.00 86.62 90 SER A CA 1
ATOM 715 C C . SER A 1 90 ? 1.721 1.429 35.713 1.00 86.62 90 SER A C 1
ATOM 717 O O . SER A 1 90 ? 0.831 0.962 36.429 1.00 86.62 90 SER A O 1
ATOM 719 N N . SER A 1 91 ? 1.548 1.689 34.425 1.00 85.75 91 SER A N 1
ATOM 720 C CA . SER A 1 91 ? 0.361 1.347 33.656 1.00 85.75 91 SER A CA 1
ATOM 721 C C . SER A 1 91 ? 0.774 0.721 32.337 1.00 85.75 91 SER A C 1
ATOM 723 O O . SER A 1 91 ? 1.806 1.061 31.762 1.00 85.75 91 SER A O 1
ATOM 725 N N . HIS A 1 92 ? -0.071 -0.158 31.819 1.00 88.62 92 HIS A N 1
ATOM 726 C CA . HIS A 1 92 ? 0.095 -0.688 30.475 1.00 88.62 92 HIS A CA 1
ATOM 727 C C . HIS A 1 92 ? -0.666 0.188 29.490 1.00 88.62 92 HIS A C 1
ATOM 729 O O . HIS A 1 92 ? -1.810 0.567 29.746 1.00 88.62 92 HIS A O 1
ATOM 735 N N . LYS A 1 93 ? -0.025 0.505 28.370 1.00 89.44 93 LYS A N 1
ATOM 736 C CA . LYS A 1 93 ? -0.659 1.126 27.217 1.00 89.44 93 LYS A CA 1
ATOM 737 C C . LYS A 1 93 ? -0.685 0.114 26.085 1.00 89.44 93 LYS A C 1
ATOM 739 O O . LYS A 1 93 ? 0.317 -0.542 25.801 1.00 89.44 93 LYS A O 1
ATOM 744 N N . ILE A 1 94 ? -1.861 -0.049 25.498 1.00 91.06 94 ILE A N 1
ATOM 745 C CA . ILE A 1 94 ? -2.107 -0.980 24.405 1.00 91.06 94 ILE A CA 1
ATOM 746 C C . ILE A 1 94 ? -2.643 -0.157 23.247 1.00 91.06 94 ILE A C 1
ATOM 748 O O . ILE A 1 94 ? -3.591 0.603 23.424 1.00 91.06 94 ILE A O 1
ATOM 752 N N . VAL A 1 95 ? -2.033 -0.322 22.080 1.00 92.25 95 VAL A N 1
ATOM 753 C CA . VAL A 1 95 ? -2.501 0.259 20.824 1.00 92.25 95 VAL A CA 1
ATOM 754 C C . VAL A 1 95 ? -2.819 -0.900 19.897 1.00 92.25 95 VAL A C 1
ATOM 756 O O . VAL A 1 95 ? -1.924 -1.667 19.546 1.00 92.25 95 VAL A O 1
ATOM 759 N N . LYS A 1 96 ? -4.089 -1.072 19.531 1.00 90.25 96 LYS A N 1
ATOM 760 C CA . LYS A 1 96 ? -4.506 -2.057 18.532 1.00 90.25 96 LYS A CA 1
ATOM 761 C C . LYS A 1 96 ? -4.467 -1.399 17.163 1.00 90.25 96 LYS A C 1
ATOM 763 O O . LYS A 1 96 ? -4.918 -0.274 16.974 1.00 90.25 96 LYS A O 1
ATOM 768 N N . GLY A 1 97 ? -3.923 -2.121 16.204 1.00 79.31 97 GLY A N 1
ATOM 769 C CA . GLY A 1 97 ? -3.754 -1.663 14.844 1.00 79.31 97 GLY A CA 1
ATOM 770 C C . GLY A 1 97 ? -4.200 -2.743 13.900 1.00 79.31 97 GLY A C 1
ATOM 771 O O . GLY A 1 97 ? -3.385 -3.555 13.500 1.00 79.31 97 GLY A O 1
ATOM 772 N N . GLN A 1 98 ? -5.483 -2.719 13.549 1.00 83.25 98 GLN A N 1
ATOM 773 C CA . GLN A 1 98 ? -5.968 -3.357 12.335 1.00 83.25 98 GLN A CA 1
ATOM 774 C C . GLN A 1 98 ? -5.974 -2.286 11.246 1.00 83.25 98 GLN A C 1
ATOM 776 O O . GLN A 1 98 ? -6.973 -1.592 11.077 1.00 83.25 98 GLN A O 1
ATOM 781 N N . PHE A 1 99 ? -4.846 -2.095 10.565 1.00 87.25 99 PHE A N 1
ATOM 782 C CA . PHE A 1 99 ? -4.686 -1.040 9.561 1.00 87.25 99 PHE A CA 1
ATOM 783 C C . PHE A 1 99 ? -3.986 -1.556 8.308 1.00 87.25 99 PHE A C 1
ATOM 785 O O . PHE A 1 99 ? -3.230 -2.526 8.341 1.00 87.25 99 PHE A O 1
ATOM 792 N N . SER A 1 100 ? -4.214 -0.860 7.198 1.00 89.00 100 SER A N 1
ATOM 793 C CA . SER A 1 100 ? -3.398 -0.996 5.989 1.00 89.00 100 SER A CA 1
ATOM 794 C C . SER A 1 100 ? -2.366 0.123 5.944 1.00 89.00 100 SER A C 1
ATOM 796 O O . SER A 1 100 ? -2.640 1.226 6.414 1.00 89.00 100 SER A O 1
ATOM 798 N N . SER A 1 101 ? -1.186 -0.125 5.373 1.00 89.31 101 SER A N 1
ATOM 799 C CA . SER A 1 101 ? -0.171 0.916 5.207 1.00 89.31 101 SER A CA 1
ATOM 800 C C . SER A 1 101 ? 0.359 1.009 3.780 1.00 89.31 101 SER A C 1
ATOM 802 O O . SER A 1 101 ? 0.588 0.005 3.102 1.00 89.31 101 SER A O 1
ATOM 804 N N . LEU A 1 102 ? 0.559 2.242 3.314 1.00 90.50 102 LEU A N 1
ATOM 805 C CA . LEU A 1 102 ? 1.264 2.534 2.069 1.00 90.50 102 LEU A CA 1
ATOM 806 C C . LEU A 1 102 ? 2.450 3.429 2.378 1.00 90.50 102 LEU A C 1
ATOM 808 O O . LEU A 1 102 ? 2.357 4.375 3.162 1.00 90.50 102 LEU A O 1
ATOM 812 N N . SER A 1 103 ? 3.582 3.132 1.749 1.00 89.12 103 SER A N 1
ATOM 813 C CA . SER A 1 103 ? 4.791 3.909 1.982 1.00 89.12 103 SER A CA 1
ATOM 814 C C . SER A 1 103 ? 5.734 3.933 0.796 1.00 89.12 103 SER A C 1
ATOM 816 O O . SER A 1 103 ? 5.773 2.963 0.030 1.00 89.12 103 SER A O 1
ATOM 818 N N . ALA A 1 104 ? 6.490 5.024 0.658 1.00 86.44 104 ALA A N 1
ATOM 819 C CA . ALA A 1 104 ? 7.537 5.165 -0.348 1.00 86.44 104 ALA A CA 1
ATOM 820 C C . ALA A 1 104 ? 8.915 4.875 0.253 1.00 86.44 104 ALA A C 1
ATOM 822 O O . ALA A 1 104 ? 9.168 5.195 1.413 1.00 86.44 104 ALA A O 1
ATOM 823 N N . THR A 1 105 ? 9.817 4.320 -0.553 1.00 81.94 105 THR A N 1
ATOM 824 C CA . THR A 1 105 ? 11.240 4.202 -0.209 1.00 81.94 105 THR A CA 1
ATOM 825 C C . THR A 1 105 ? 12.111 4.378 -1.451 1.00 81.94 105 THR A C 1
ATOM 827 O O . THR A 1 105 ? 11.693 4.101 -2.579 1.00 81.94 105 THR A O 1
ATOM 830 N N . THR A 1 106 ? 13.330 4.867 -1.255 1.00 74.12 106 THR A N 1
ATOM 831 C CA . THR A 1 106 ? 14.404 4.901 -2.258 1.00 74.12 106 THR A CA 1
ATOM 832 C C . THR A 1 106 ? 15.397 3.746 -2.099 1.00 74.12 106 THR A C 1
ATOM 834 O O . THR A 1 106 ? 16.295 3.597 -2.927 1.00 74.12 106 THR A O 1
ATOM 837 N N . LYS A 1 107 ? 15.231 2.921 -1.059 1.00 70.12 107 LYS A N 1
ATOM 838 C CA . LYS A 1 107 ? 16.179 1.906 -0.595 1.00 70.12 107 LYS A CA 1
ATOM 839 C C . LYS A 1 107 ? 15.527 0.519 -0.527 1.00 70.12 107 LYS A C 1
ATOM 841 O O . LYS A 1 107 ? 15.140 0.074 0.546 1.00 70.12 107 LYS A O 1
ATOM 846 N N . GLY A 1 108 ? 15.405 -0.184 -1.655 1.00 59.88 108 GLY A N 1
ATOM 847 C CA . GLY A 1 108 ? 14.820 -1.536 -1.667 1.00 59.88 108 GLY A CA 1
ATOM 848 C C . GLY A 1 108 ? 15.612 -2.524 -0.806 1.00 59.88 108 GLY A C 1
ATOM 849 O O . GLY A 1 108 ? 15.077 -3.098 0.136 1.00 59.88 108 GLY A O 1
ATOM 850 N N . GLU A 1 109 ? 16.916 -2.640 -1.064 1.00 53.38 109 GLU A N 1
ATOM 851 C CA . GLU A 1 109 ? 17.794 -3.644 -0.439 1.00 53.38 109 GLU A CA 1
ATOM 852 C C . GLU A 1 109 ? 17.983 -3.459 1.071 1.00 53.38 109 GLU A C 1
ATOM 854 O O . GLU A 1 109 ? 18.160 -4.424 1.810 1.00 53.38 109 GLU A O 1
ATOM 859 N N . THR A 1 110 ? 17.913 -2.221 1.570 1.00 52.97 110 THR A N 1
ATOM 860 C CA . THR A 1 110 ? 18.227 -1.913 2.978 1.00 52.97 110 THR A CA 1
ATOM 861 C C . THR A 1 110 ? 17.119 -2.346 3.946 1.00 52.97 110 THR A C 1
ATOM 863 O O . THR A 1 110 ? 17.275 -2.223 5.159 1.00 52.97 110 THR A O 1
ATOM 866 N N . TYR A 1 111 ? 16.007 -2.877 3.425 1.00 56.22 111 TYR A N 1
ATOM 867 C CA . TYR A 1 111 ? 14.841 -3.277 4.203 1.00 56.22 111 TYR A CA 1
ATOM 868 C C . TYR A 1 111 ? 14.301 -4.660 3.816 1.00 56.22 111 TYR A C 1
ATOM 870 O O . TYR A 1 111 ? 13.087 -4.839 3.689 1.00 56.22 111 TYR A O 1
ATOM 878 N N . GLU A 1 112 ? 15.169 -5.662 3.668 1.00 56.88 112 GLU A N 1
ATOM 879 C CA . GLU A 1 112 ? 14.772 -7.036 3.313 1.00 56.88 112 GLU A CA 1
ATOM 880 C C . GLU A 1 112 ? 13.648 -7.593 4.221 1.00 56.88 112 GLU A C 1
ATOM 882 O O . GLU A 1 112 ? 12.699 -8.255 3.775 1.00 56.88 112 GLU A O 1
ATOM 887 N N . ASP A 1 113 ? 13.694 -7.235 5.506 1.00 60.16 113 ASP A N 1
ATOM 888 C CA . ASP A 1 113 ? 12.653 -7.545 6.479 1.00 60.16 113 ASP A CA 1
ATOM 889 C C . ASP A 1 113 ? 11.299 -6.897 6.142 1.00 60.16 113 ASP A C 1
ATOM 891 O O . ASP A 1 113 ? 10.262 -7.564 6.233 1.00 60.16 113 ASP A O 1
ATOM 895 N N . ASN A 1 114 ? 11.279 -5.637 5.703 1.00 60.38 114 ASN A N 1
ATOM 896 C CA . ASN A 1 114 ? 10.045 -4.940 5.312 1.00 60.38 114 ASN A CA 1
ATOM 897 C C . ASN A 1 114 ? 9.512 -5.446 3.973 1.00 60.38 114 ASN A C 1
ATOM 899 O O . ASN A 1 114 ? 8.301 -5.613 3.821 1.00 60.38 114 ASN A O 1
ATOM 903 N N . MET A 1 115 ? 10.401 -5.746 3.022 1.00 62.84 115 MET A N 1
ATOM 904 C CA . MET A 1 115 ? 10.042 -6.299 1.712 1.00 62.84 115 MET A CA 1
ATOM 905 C C . MET A 1 115 ? 9.329 -7.642 1.838 1.00 62.84 115 MET A C 1
ATOM 907 O O . MET A 1 115 ? 8.376 -7.938 1.116 1.00 62.84 115 MET A O 1
ATOM 911 N N . SER A 1 116 ? 9.750 -8.460 2.800 1.00 65.25 116 SER A N 1
ATOM 912 C CA . SER A 1 116 ? 9.094 -9.738 3.052 1.00 65.25 116 SER A CA 1
ATOM 913 C C . SER A 1 116 ? 7.680 -9.599 3.642 1.00 65.25 116 SER A C 1
ATOM 915 O O . SER A 1 116 ? 6.903 -10.545 3.541 1.00 65.25 116 SER A O 1
ATOM 917 N N . ARG A 1 117 ? 7.351 -8.431 4.217 1.00 71.44 117 ARG A N 1
ATOM 918 C CA . ARG A 1 117 ? 6.070 -8.098 4.870 1.00 71.44 117 ARG A CA 1
ATOM 919 C C . ARG A 1 117 ? 5.181 -7.167 4.032 1.00 71.44 117 ARG A C 1
ATOM 921 O O . ARG A 1 117 ? 4.065 -6.871 4.437 1.00 71.44 117 ARG A O 1
ATOM 928 N N . SER A 1 118 ? 5.664 -6.706 2.877 1.00 76.75 118 SER A N 1
ATOM 929 C CA . SER A 1 118 ? 4.981 -5.723 2.025 1.00 76.75 118 SER A CA 1
ATOM 930 C C . SER A 1 118 ? 4.923 -6.175 0.568 1.00 76.75 118 SER A C 1
ATOM 932 O O . SER A 1 118 ? 5.806 -6.893 0.097 1.00 76.75 118 SER A O 1
ATOM 934 N N . PHE A 1 119 ? 3.921 -5.719 -0.186 1.00 77.12 119 PHE A N 1
ATOM 935 C CA . PHE A 1 119 ? 4.001 -5.714 -1.651 1.00 77.12 119 PHE A CA 1
ATOM 936 C C . PHE A 1 119 ? 4.943 -4.603 -2.103 1.00 77.12 119 PHE A C 1
ATOM 938 O O . PHE A 1 119 ? 4.855 -3.483 -1.590 1.00 77.12 119 PHE A O 1
ATOM 945 N N . LEU A 1 120 ? 5.844 -4.917 -3.031 1.00 77.88 120 LEU A N 1
ATOM 946 C CA . LEU A 1 120 ? 6.753 -3.949 -3.627 1.00 77.88 120 LEU A CA 1
ATOM 947 C C . LEU A 1 120 ? 6.256 -3.611 -5.033 1.00 77.88 120 LEU A C 1
ATOM 949 O O . LEU A 1 120 ? 6.041 -4.508 -5.846 1.00 77.88 120 LEU A O 1
ATOM 953 N N . LEU A 1 121 ? 6.067 -2.322 -5.288 1.00 80.81 121 LEU A N 1
ATOM 954 C CA . LEU A 1 121 ? 5.713 -1.777 -6.593 1.00 80.81 121 LEU A CA 1
ATOM 955 C C . LEU A 1 121 ? 6.853 -0.877 -7.057 1.00 80.81 121 LEU A C 1
ATOM 957 O O . LEU A 1 121 ? 7.257 0.021 -6.315 1.00 80.81 121 LEU A O 1
ATOM 961 N N . ALA A 1 122 ? 7.369 -1.111 -8.258 1.00 81.06 122 ALA A N 1
ATOM 962 C CA . ALA A 1 122 ? 8.355 -0.233 -8.873 1.00 81.06 122 ALA A CA 1
ATOM 963 C C . ALA A 1 122 ? 7.644 0.852 -9.687 1.00 81.06 122 ALA A C 1
ATOM 965 O O . ALA A 1 122 ? 6.676 0.576 -10.391 1.00 81.06 122 ALA A O 1
ATOM 966 N N . VAL A 1 123 ? 8.120 2.093 -9.598 1.00 84.94 123 VAL A N 1
ATOM 967 C CA . VAL A 1 123 ? 7.638 3.154 -10.486 1.00 84.94 123 VAL A CA 1
ATOM 968 C C . VAL A 1 123 ? 8.223 2.956 -11.884 1.00 84.94 123 VAL A C 1
ATOM 970 O O . VAL A 1 123 ? 9.411 2.671 -12.039 1.00 84.94 123 VAL A O 1
ATOM 973 N N . ASP A 1 124 ? 7.388 3.126 -12.906 1.00 85.62 124 ASP A N 1
ATOM 974 C CA . ASP A 1 124 ? 7.829 3.155 -14.297 1.00 85.62 124 ASP A CA 1
ATOM 975 C C . ASP A 1 124 ? 8.603 4.456 -14.580 1.00 85.62 124 ASP A C 1
ATOM 977 O O . ASP A 1 124 ? 8.024 5.540 -14.673 1.00 85.62 124 ASP A O 1
ATOM 981 N N . GLU A 1 125 ? 9.927 4.337 -14.707 1.00 84.44 125 GLU A N 1
ATOM 982 C CA . GLU A 1 125 ? 10.855 5.431 -15.028 1.00 84.44 125 GLU A CA 1
ATOM 983 C C . GLU A 1 125 ? 11.316 5.367 -16.501 1.00 84.44 125 GLU A C 1
ATOM 985 O O . GLU A 1 125 ? 12.407 5.823 -16.869 1.00 84.44 125 GLU A O 1
ATOM 990 N N . SER A 1 126 ? 10.506 4.754 -17.372 1.00 85.75 126 SER A N 1
ATOM 991 C CA . SER A 1 126 ? 10.751 4.720 -18.815 1.00 85.75 126 SER A CA 1
ATOM 992 C C . SER A 1 126 ? 10.676 6.114 -19.453 1.00 85.75 126 SER A C 1
ATOM 994 O O . SER A 1 126 ? 10.057 7.057 -18.937 1.00 85.75 126 SER A O 1
ATOM 996 N N . LYS A 1 127 ? 11.331 6.264 -20.614 1.00 88.38 127 LYS A N 1
ATOM 997 C CA . LYS A 1 127 ? 11.319 7.528 -21.370 1.00 88.38 127 LYS A CA 1
ATOM 998 C C . LYS A 1 127 ? 9.910 7.815 -21.887 1.00 88.38 127 LYS A C 1
ATOM 1000 O O . LYS A 1 127 ? 9.454 8.953 -21.826 1.00 88.38 127 LYS A O 1
ATOM 1005 N N . GLU A 1 128 ? 9.218 6.776 -22.333 1.00 93.38 128 GLU A N 1
ATOM 1006 C CA . GLU A 1 128 ? 7.853 6.809 -22.846 1.00 93.38 128 GLU A CA 1
ATOM 1007 C C . GLU A 1 128 ? 6.886 7.294 -21.761 1.00 93.38 128 GLU A C 1
ATOM 1009 O O . GLU A 1 128 ? 6.110 8.225 -21.987 1.00 93.38 128 GLU A O 1
ATOM 1014 N N . GLN A 1 129 ? 6.980 6.739 -20.548 1.00 92.06 129 GLN A N 1
ATOM 1015 C CA . GLN A 1 129 ? 6.161 7.186 -19.425 1.00 92.06 129 GLN A CA 1
ATOM 1016 C C . GLN A 1 129 ? 6.458 8.633 -19.034 1.00 92.06 129 GLN A C 1
ATOM 1018 O O . GLN A 1 129 ? 5.533 9.422 -18.831 1.00 92.06 129 GLN A O 1
ATOM 1023 N N . THR A 1 130 ? 7.734 9.013 -19.002 1.00 91.31 130 THR A N 1
ATOM 1024 C CA . THR A 1 130 ? 8.145 10.395 -18.722 1.00 91.31 130 THR A CA 1
ATOM 1025 C C . THR A 1 130 ? 7.548 11.374 -19.740 1.00 91.31 130 THR A C 1
ATOM 1027 O O . THR A 1 130 ? 7.001 12.409 -19.359 1.00 91.31 130 THR A O 1
ATOM 1030 N N . GLN A 1 131 ? 7.576 11.035 -21.032 1.00 96.00 131 GLN A N 1
ATOM 1031 C CA . GLN A 1 131 ? 6.968 11.849 -22.088 1.00 96.00 131 GLN A CA 1
ATOM 1032 C C . GLN A 1 131 ? 5.448 11.967 -21.930 1.00 96.00 131 GLN A C 1
ATOM 1034 O O . GLN A 1 131 ? 4.915 13.071 -22.050 1.00 96.00 131 GLN A O 1
ATOM 1039 N N . ARG A 1 132 ? 4.746 10.870 -21.598 1.00 95.88 132 ARG A N 1
ATOM 1040 C CA . ARG A 1 132 ? 3.298 10.900 -21.313 1.00 95.88 132 ARG A CA 1
ATOM 1041 C C . ARG A 1 132 ? 2.966 11.848 -20.159 1.00 95.88 132 ARG A C 1
ATOM 1043 O O . ARG A 1 132 ? 2.016 12.625 -20.261 1.00 95.88 132 ARG A O 1
ATOM 1050 N N . ILE A 1 133 ? 3.764 11.821 -19.091 1.00 93.62 133 ILE A N 1
ATOM 1051 C CA . ILE A 1 133 ? 3.590 12.703 -17.929 1.00 93.62 133 ILE A CA 1
ATOM 1052 C C . ILE A 1 133 ? 3.787 14.170 -18.324 1.00 93.62 133 ILE A C 1
ATOM 1054 O O . ILE A 1 133 ? 2.939 15.001 -17.999 1.00 93.62 133 ILE A O 1
ATOM 1058 N N . ILE A 1 134 ? 4.869 14.494 -19.039 1.00 95.25 134 ILE A N 1
ATOM 1059 C CA . ILE A 1 134 ? 5.160 15.868 -19.481 1.00 95.25 134 ILE A CA 1
ATOM 1060 C C . ILE A 1 134 ? 4.043 16.385 -20.392 1.00 95.25 134 ILE A C 1
ATOM 1062 O O . ILE A 1 134 ? 3.553 17.496 -20.199 1.00 95.25 134 ILE A O 1
ATOM 1066 N N . HIS A 1 135 ? 3.590 15.563 -21.341 1.00 97.00 135 HIS A N 1
ATOM 1067 C CA . HIS A 1 135 ? 2.485 15.911 -22.233 1.00 97.00 135 HIS A CA 1
ATOM 1068 C C . HIS A 1 135 ? 1.210 16.247 -21.456 1.00 97.00 135 HIS A C 1
ATOM 1070 O O . HIS A 1 135 ? 0.600 17.292 -21.678 1.00 97.00 135 HIS A O 1
ATOM 1076 N N . TYR A 1 136 ? 0.841 15.408 -20.485 1.00 94.31 136 TYR A N 1
ATOM 1077 C CA . TYR A 1 136 ? -0.313 15.661 -19.623 1.00 94.31 136 TYR A CA 1
ATOM 1078 C C . TYR A 1 136 ? -0.158 16.946 -18.792 1.00 94.31 136 TYR A C 1
ATOM 1080 O O . TYR A 1 136 ? -1.095 17.740 -18.690 1.00 94.31 136 TYR A O 1
ATOM 1088 N N . GLN A 1 137 ? 1.024 17.189 -18.217 1.00 93.94 137 GLN A N 1
ATOM 1089 C CA . GLN A 1 137 ? 1.301 18.411 -17.456 1.00 93.94 137 GLN A CA 1
ATOM 1090 C C . GLN A 1 137 ? 1.194 19.669 -18.327 1.00 93.94 137 GLN A C 1
ATOM 1092 O O . GLN A 1 137 ? 0.611 20.657 -17.880 1.00 93.94 137 GLN A O 1
ATOM 1097 N N . ASN A 1 138 ? 1.696 19.619 -19.564 1.00 97.06 138 ASN A N 1
ATOM 1098 C CA . ASN A 1 138 ? 1.596 20.716 -20.524 1.00 97.06 138 ASN A CA 1
ATOM 1099 C C . ASN A 1 138 ? 0.140 21.005 -20.888 1.00 97.06 138 ASN A C 1
ATOM 1101 O O . ASN A 1 138 ? -0.282 22.151 -20.768 1.00 97.06 138 ASN A O 1
ATOM 1105 N N . LYS A 1 139 ? -0.650 19.975 -21.221 1.00 96.12 139 LYS A N 1
ATOM 1106 C CA . LYS A 1 139 ? -2.095 20.121 -21.473 1.00 96.12 139 LYS A CA 1
ATOM 1107 C C . LYS A 1 139 ? -2.824 20.754 -20.295 1.00 96.12 139 LYS A C 1
ATOM 1109 O O . LYS A 1 139 ? -3.623 21.670 -20.461 1.00 96.12 139 LYS A O 1
ATOM 1114 N N . ARG A 1 140 ? -2.506 20.308 -19.078 1.00 92.94 140 ARG A N 1
ATOM 1115 C CA . ARG A 1 140 ? -3.077 20.875 -17.853 1.00 92.94 140 ARG A CA 1
ATOM 1116 C C . ARG A 1 140 ? -2.717 22.351 -17.681 1.00 92.94 140 ARG A C 1
ATOM 1118 O O . ARG A 1 140 ? -3.579 23.134 -17.303 1.00 92.94 140 ARG A O 1
ATOM 1125 N N . ASN A 1 141 ? -1.465 22.729 -17.933 1.00 93.88 141 ASN A N 1
ATOM 1126 C CA . ASN A 1 141 ? -1.015 24.120 -17.825 1.00 93.88 141 ASN A CA 1
ATOM 1127 C C . ASN A 1 141 ? -1.569 25.003 -18.956 1.00 93.88 141 ASN A C 1
ATOM 1129 O O . ASN A 1 141 ? -1.777 26.192 -18.743 1.00 93.88 141 ASN A O 1
ATOM 1133 N N . ALA A 1 142 ? -1.848 24.417 -20.122 1.00 96.19 142 ALA A N 1
ATOM 1134 C CA . ALA A 1 142 ? -2.525 25.066 -21.241 1.00 96.19 142 ALA A CA 1
ATOM 1135 C C . ALA A 1 142 ? -4.044 25.235 -21.025 1.00 96.19 142 ALA A C 1
ATOM 1137 O O . ALA A 1 142 ? -4.703 25.881 -21.832 1.00 96.19 142 ALA A O 1
ATOM 1138 N N . GLY A 1 143 ? -4.608 24.676 -19.945 1.00 93.25 143 GLY A N 1
ATOM 1139 C CA . GLY A 1 143 ? -6.045 24.738 -19.657 1.00 93.25 143 GLY A CA 1
ATOM 1140 C C . GLY A 1 143 ? -6.893 23.728 -20.439 1.00 93.25 143 GLY A C 1
ATOM 1141 O O . GLY A 1 143 ? -8.114 23.814 -20.407 1.00 93.25 143 GLY A O 1
ATOM 1142 N N . GLU A 1 144 ? -6.271 22.753 -21.108 1.00 94.12 144 GLU A N 1
ATOM 1143 C CA . GLU A 1 144 ? -6.961 21.717 -21.897 1.00 94.12 144 GLU A CA 1
ATOM 1144 C C . GLU A 1 144 ? -7.516 20.563 -21.043 1.00 94.12 144 GLU A C 1
ATOM 1146 O O . GLU A 1 144 ? -8.178 19.669 -21.565 1.00 94.12 144 GLU A O 1
ATOM 1151 N N . ILE A 1 145 ? -7.209 20.537 -19.743 1.00 92.12 145 ILE A N 1
ATOM 1152 C CA . ILE A 1 145 ? -7.643 19.484 -18.818 1.00 92.12 145 ILE A CA 1
ATOM 1153 C C . ILE A 1 145 ? -8.615 20.071 -17.803 1.00 92.12 145 ILE A C 1
ATOM 1155 O O . ILE A 1 145 ? -8.236 20.932 -17.004 1.00 92.12 145 ILE A O 1
ATOM 1159 N N . ASP A 1 146 ? -9.834 19.539 -17.781 1.00 91.00 146 ASP A N 1
ATOM 1160 C CA . ASP A 1 146 ? -10.803 19.843 -16.737 1.00 91.00 146 ASP A CA 1
ATOM 1161 C C . ASP A 1 146 ? -10.499 19.034 -15.466 1.00 91.00 146 ASP A C 1
ATOM 1163 O O . ASP A 1 146 ? -10.538 17.803 -15.442 1.00 91.00 146 ASP A O 1
ATOM 1167 N N . ARG A 1 147 ? -10.208 19.736 -14.367 1.00 88.12 147 ARG A N 1
ATOM 1168 C CA . ARG A 1 147 ? -9.983 19.105 -13.058 1.00 88.12 147 ARG A CA 1
ATOM 1169 C C . ARG A 1 147 ? -11.272 18.580 -12.430 1.00 88.12 147 ARG A C 1
ATOM 1171 O O . ARG A 1 147 ? -11.199 17.684 -11.589 1.00 88.12 147 ARG A O 1
ATOM 1178 N N . SER A 1 148 ? -12.431 19.091 -12.846 1.00 92.62 148 SER A N 1
ATOM 1179 C CA . SER A 1 148 ? -13.724 18.678 -12.303 1.00 92.62 148 SER A CA 1
ATOM 1180 C C . SER A 1 148 ? -13.994 17.194 -12.557 1.00 92.62 148 SER A C 1
ATOM 1182 O O . SER A 1 148 ? -14.563 16.512 -11.706 1.00 92.62 148 SER A O 1
ATOM 1184 N N . GLU A 1 149 ? -13.539 16.660 -13.694 1.00 92.69 149 GLU A N 1
ATOM 1185 C CA . GLU A 1 149 ? -13.671 15.238 -14.016 1.00 92.69 149 GLU A CA 1
ATOM 1186 C C . GLU A 1 149 ? -12.859 14.364 -13.060 1.00 92.69 149 GLU A C 1
ATOM 1188 O O . GLU A 1 149 ? -13.357 13.349 -12.569 1.00 92.69 149 GLU A O 1
ATOM 1193 N N . GLN A 1 150 ? -11.639 14.791 -12.724 1.00 91.56 150 GLN A N 1
ATOM 1194 C CA . GLN A 1 150 ? -10.791 14.079 -11.774 1.00 91.56 150 GLN A CA 1
ATOM 1195 C C . GLN A 1 150 ? -11.425 14.052 -10.377 1.00 91.56 150 GLN A C 1
ATOM 1197 O O . GLN A 1 150 ? -11.465 13.002 -9.738 1.00 91.56 150 GLN A O 1
ATOM 1202 N N . GLU A 1 151 ? -11.955 15.180 -9.903 1.00 94.00 151 GLU A N 1
ATOM 1203 C CA . GLU A 1 151 ? -12.628 15.262 -8.600 1.00 94.00 151 GLU A CA 1
ATOM 1204 C C . GLU A 1 151 ? -13.902 14.406 -8.556 1.00 94.00 151 GLU A C 1
ATOM 1206 O O . GLU A 1 151 ? -14.145 13.703 -7.570 1.00 94.00 151 GLU A O 1
ATOM 1211 N N . LYS A 1 152 ? -14.681 14.386 -9.647 1.00 96.25 152 LYS A N 1
ATOM 1212 C CA . LYS A 1 152 ? -15.844 13.495 -9.789 1.00 96.25 152 LYS A CA 1
ATOM 1213 C C . LYS A 1 152 ? -15.435 12.025 -9.725 1.00 96.25 152 LYS A C 1
ATOM 1215 O O . LYS A 1 152 ? -16.082 11.259 -9.014 1.00 96.25 152 LYS A O 1
ATOM 1220 N N . ALA A 1 153 ? -14.366 11.637 -10.421 1.00 95.88 153 ALA A N 1
ATOM 1221 C CA . ALA A 1 153 ? -13.855 10.268 -10.408 1.00 95.88 153 ALA A CA 1
ATOM 1222 C C . ALA A 1 153 ? -13.364 9.853 -9.011 1.00 95.88 153 ALA A C 1
ATOM 1224 O O . ALA A 1 153 ? -13.708 8.769 -8.539 1.00 95.88 153 ALA A O 1
ATOM 1225 N N . ILE A 1 154 ? -12.638 10.736 -8.314 1.00 96.56 154 ILE A N 1
ATOM 1226 C CA . ILE A 1 154 ? -12.220 10.518 -6.921 1.00 96.56 154 ILE A CA 1
ATOM 1227 C C . ILE A 1 154 ? -13.452 10.293 -6.037 1.00 96.56 154 ILE A C 1
ATOM 1229 O O . ILE A 1 154 ? -13.550 9.272 -5.357 1.00 96.56 154 ILE A O 1
ATOM 1233 N N . GLY A 1 155 ? -14.429 11.203 -6.085 1.00 97.19 155 GLY A N 1
ATOM 1234 C CA . GLY A 1 155 ? -15.650 11.090 -5.287 1.00 97.19 155 GLY A CA 1
ATOM 1235 C C . GLY A 1 155 ? -16.472 9.840 -5.615 1.00 97.19 155 GLY A C 1
ATOM 1236 O O . GLY A 1 155 ? -17.094 9.259 -4.726 1.00 97.19 155 GLY A O 1
ATOM 1237 N N . PHE A 1 156 ? -16.468 9.397 -6.873 1.00 96.88 156 PHE A N 1
ATOM 1238 C CA . PHE A 1 156 ? -17.116 8.159 -7.298 1.00 96.88 156 PHE A CA 1
ATOM 1239 C C . PHE A 1 156 ? -16.444 6.925 -6.685 1.00 96.88 156 PHE A C 1
ATOM 1241 O O . PHE A 1 156 ? -17.129 6.111 -6.067 1.00 96.88 156 PHE A O 1
ATOM 1248 N N . ILE A 1 157 ? -15.115 6.824 -6.767 1.00 96.38 157 ILE A N 1
ATOM 1249 C CA . ILE A 1 157 ? -14.363 5.705 -6.181 1.00 96.38 157 ILE A CA 1
ATOM 1250 C C . ILE A 1 157 ? -14.536 5.675 -4.660 1.00 96.38 157 ILE A C 1
ATOM 1252 O O . ILE A 1 157 ? -14.846 4.624 -4.104 1.00 96.38 157 ILE A O 1
ATOM 1256 N N . GLN A 1 158 ? -14.465 6.823 -3.983 1.00 96.94 158 GLN A N 1
ATOM 1257 C CA . GLN A 1 158 ? -14.706 6.887 -2.539 1.00 96.94 158 GLN A CA 1
ATOM 1258 C C . GLN A 1 158 ? -16.107 6.384 -2.153 1.00 96.94 158 GLN A C 1
ATOM 1260 O O . GLN A 1 158 ? -16.273 5.733 -1.123 1.00 96.94 158 GLN A O 1
ATOM 1265 N N . LYS A 1 159 ? -17.137 6.677 -2.960 1.00 96.25 159 LYS A N 1
ATOM 1266 C CA . LYS A 1 159 ? -18.497 6.154 -2.741 1.00 96.25 159 LYS A CA 1
ATOM 1267 C C . LYS A 1 159 ? -18.565 4.645 -2.957 1.00 96.25 159 LYS A C 1
ATOM 1269 O O . LYS A 1 159 ? -19.241 3.975 -2.184 1.00 96.25 159 LYS A O 1
ATOM 1274 N N . ILE A 1 160 ? -17.867 4.111 -3.962 1.00 95.19 160 ILE A N 1
ATOM 1275 C CA . ILE A 1 160 ? -17.759 2.660 -4.164 1.00 95.19 160 ILE A CA 1
ATOM 1276 C C . ILE A 1 160 ? -17.153 2.011 -2.921 1.00 95.19 160 ILE A C 1
ATOM 1278 O O . ILE A 1 160 ? -17.768 1.104 -2.371 1.00 95.19 160 ILE A O 1
ATOM 1282 N N . VAL A 1 161 ? -16.014 2.519 -2.435 1.00 94.19 161 VAL A N 1
ATOM 1283 C CA . VAL A 1 161 ? -15.326 1.961 -1.258 1.00 94.19 161 VAL A CA 1
ATOM 1284 C C . VAL A 1 161 ? -16.234 1.969 -0.024 1.00 94.19 161 VAL A C 1
ATOM 1286 O O . VAL A 1 161 ? -16.327 0.953 0.658 1.00 94.19 161 VAL A O 1
ATOM 1289 N N . ARG A 1 162 ? -16.973 3.060 0.228 1.00 94.69 162 ARG A N 1
ATOM 1290 C CA . ARG A 1 162 ? -17.941 3.137 1.344 1.00 94.69 162 ARG A CA 1
ATOM 1291 C C . ARG A 1 162 ? -19.095 2.143 1.232 1.00 94.69 162 ARG A C 1
ATOM 1293 O O . ARG A 1 162 ? -19.648 1.736 2.246 1.00 94.69 162 ARG A O 1
ATOM 1300 N N . ASN A 1 163 ? -19.486 1.791 0.011 1.00 95.56 163 ASN A N 1
ATOM 1301 C CA . ASN A 1 163 ? -20.586 0.866 -0.237 1.00 95.56 163 ASN A CA 1
ATOM 1302 C C . ASN A 1 163 ? -20.155 -0.605 -0.177 1.00 95.56 163 ASN A C 1
ATOM 1304 O O . ASN A 1 163 ? -21.019 -1.477 -0.266 1.00 95.56 163 ASN A O 1
ATOM 1308 N N . LEU A 1 164 ? -18.862 -0.914 -0.049 1.00 94.75 164 LEU A N 1
ATOM 1309 C CA . LEU A 1 164 ? -18.412 -2.294 0.118 1.00 94.75 164 LEU A CA 1
ATOM 1310 C C . LEU A 1 164 ? -18.921 -2.843 1.455 1.00 94.75 164 LEU A C 1
ATOM 1312 O O . LEU A 1 164 ? -18.734 -2.242 2.512 1.00 94.75 164 LEU A O 1
ATOM 1316 N N . LYS A 1 165 ? -19.572 -4.003 1.410 1.00 94.75 165 LYS A N 1
ATOM 1317 C CA . LYS A 1 165 ? -20.043 -4.716 2.597 1.00 94.75 165 LYS A CA 1
ATOM 1318 C C . LYS A 1 165 ? -18.987 -5.709 3.043 1.00 94.75 165 LYS A C 1
ATOM 1320 O O . LYS A 1 165 ? -18.222 -6.229 2.234 1.00 94.75 165 LYS A O 1
ATOM 1325 N N . HIS A 1 166 ? -18.955 -5.973 4.343 1.00 92.81 166 HIS A N 1
ATOM 1326 C CA . HIS A 1 166 ? -18.039 -6.949 4.908 1.00 92.81 166 HIS A CA 1
ATOM 1327 C C . HIS A 1 166 ? -18.507 -8.374 4.589 1.00 92.81 166 HIS A C 1
ATOM 1329 O O . HIS A 1 166 ? -19.616 -8.756 4.957 1.00 92.81 166 HIS A O 1
ATOM 1335 N N . TYR A 1 167 ? -17.637 -9.150 3.945 1.00 95.19 167 TYR A N 1
ATOM 1336 C CA . TYR A 1 167 ? -17.824 -10.571 3.683 1.00 95.19 167 TYR A CA 1
ATOM 1337 C C . TYR A 1 167 ? -16.537 -11.324 3.994 1.00 95.19 167 TYR A C 1
ATOM 1339 O O . TYR A 1 167 ? -15.440 -10.851 3.685 1.00 95.19 167 TYR A O 1
ATOM 1347 N N . GLU A 1 168 ? -16.676 -12.526 4.544 1.00 96.31 168 GLU A N 1
ATOM 1348 C CA . GLU A 1 168 ? -15.587 -13.492 4.511 1.00 96.31 168 GLU A CA 1
ATOM 1349 C C . GLU A 1 168 ? -15.536 -14.136 3.121 1.00 96.31 168 GLU A C 1
ATOM 1351 O O . GLU A 1 168 ? -16.555 -14.580 2.587 1.00 96.31 168 GLU A O 1
ATOM 1356 N N . VAL A 1 169 ? -14.345 -14.155 2.522 1.00 97.81 169 VAL A N 1
ATOM 1357 C CA . VAL A 1 169 ? -14.132 -14.673 1.168 1.00 97.81 169 VAL A CA 1
ATOM 1358 C C . VAL A 1 169 ? -13.609 -16.104 1.220 1.00 97.81 169 VAL A C 1
ATOM 1360 O O . VAL A 1 169 ? -12.556 -16.364 1.817 1.00 97.81 169 VAL A O 1
ATOM 1363 N N . ILE A 1 170 ? -14.301 -17.011 0.531 1.00 97.44 170 ILE A N 1
ATOM 1364 C CA . ILE A 1 170 ? -13.883 -18.400 0.339 1.00 97.44 170 ILE A CA 1
ATOM 1365 C C . ILE A 1 170 ? -13.403 -18.588 -1.098 1.00 97.44 170 ILE A C 1
ATOM 1367 O O . ILE A 1 170 ? -14.150 -18.378 -2.052 1.00 97.44 170 ILE A O 1
ATOM 1371 N N . ASN A 1 171 ? -12.165 -19.068 -1.234 1.00 96.94 171 ASN A N 1
ATOM 1372 C CA . ASN A 1 171 ? -11.591 -19.463 -2.514 1.00 96.94 171 ASN A CA 1
ATOM 1373 C C . ASN A 1 171 ? -11.691 -20.991 -2.704 1.00 96.94 171 ASN A C 1
ATOM 1375 O O . ASN A 1 171 ? -10.853 -21.716 -2.157 1.00 96.94 171 ASN A O 1
ATOM 1379 N N . PRO A 1 172 ? -12.662 -21.509 -3.485 1.00 96.62 172 PRO A N 1
ATOM 1380 C CA . PRO A 1 172 ? -12.812 -22.949 -3.712 1.00 96.62 172 PRO A CA 1
ATOM 1381 C C . PRO A 1 172 ? -11.672 -23.549 -4.551 1.00 96.62 172 PRO A C 1
ATOM 1383 O O . PRO A 1 172 ? -11.499 -24.767 -4.585 1.00 96.62 172 PRO A O 1
ATOM 1386 N N . TYR A 1 173 ? -10.869 -22.711 -5.210 1.00 95.62 173 TYR A N 1
ATOM 1387 C CA . TYR A 1 173 ? -9.734 -23.122 -6.031 1.00 95.62 173 TYR A CA 1
ATOM 1388 C C . TYR A 1 173 ? -8.404 -23.106 -5.268 1.00 95.62 173 TYR A C 1
ATOM 1390 O O . TYR A 1 173 ? -7.389 -23.505 -5.831 1.00 95.62 173 TYR A O 1
ATOM 1398 N N . ALA A 1 174 ? -8.381 -22.689 -3.995 1.00 93.69 174 ALA A N 1
ATOM 1399 C CA . ALA A 1 174 ? -7.145 -22.481 -3.234 1.00 93.69 174 ALA A CA 1
ATOM 1400 C C . ALA A 1 174 ? -6.213 -23.705 -3.217 1.00 93.69 174 ALA A C 1
ATOM 1402 O O . ALA A 1 174 ? -5.000 -23.555 -3.327 1.00 93.69 174 ALA A O 1
ATOM 1403 N N . THR A 1 175 ? -6.769 -24.917 -3.141 1.00 92.94 175 THR A N 1
ATOM 1404 C CA . THR A 1 175 ? -6.008 -26.180 -3.123 1.00 92.94 175 THR A CA 1
ATOM 1405 C C . THR A 1 175 ? -5.437 -26.585 -4.483 1.00 92.94 175 THR A C 1
ATOM 1407 O O . THR A 1 175 ? -4.592 -27.474 -4.548 1.00 92.94 175 THR A O 1
ATOM 1410 N N . LYS A 1 176 ? -5.886 -25.946 -5.569 1.00 92.19 176 LYS A N 1
ATOM 1411 C CA . LYS A 1 176 ? -5.402 -26.171 -6.939 1.00 92.19 176 LYS A CA 1
ATOM 1412 C C . LYS A 1 176 ? -4.306 -25.182 -7.342 1.00 92.19 176 LYS A C 1
ATOM 1414 O O . LYS A 1 176 ? -3.702 -25.347 -8.396 1.00 92.19 176 LYS A O 1
ATOM 1419 N N . LEU A 1 177 ? -4.060 -24.154 -6.529 1.00 89.50 177 LEU A N 1
ATOM 1420 C CA . LEU A 1 177 ? -3.053 -23.135 -6.799 1.00 89.50 177 LEU A CA 1
ATOM 1421 C C . LEU A 1 177 ? -1.685 -23.607 -6.307 1.00 89.50 177 LEU A C 1
ATOM 1423 O O . LEU A 1 177 ? -1.514 -23.934 -5.135 1.00 89.50 177 LEU A O 1
ATOM 1427 N N . GLN A 1 178 ? -0.706 -23.619 -7.209 1.00 84.56 178 GLN A N 1
ATOM 1428 C CA . GLN A 1 178 ? 0.680 -23.957 -6.902 1.00 84.56 178 GLN A CA 1
ATOM 1429 C C . GLN A 1 178 ? 1.595 -22.867 -7.446 1.00 84.56 178 GLN A C 1
ATOM 1431 O O . GLN A 1 178 ? 1.526 -22.509 -8.621 1.00 84.56 178 GLN A O 1
ATOM 1436 N N . LEU A 1 179 ? 2.443 -22.324 -6.573 1.00 81.94 179 LEU A N 1
ATOM 1437 C CA . LEU A 1 179 ? 3.475 -21.376 -6.974 1.00 81.94 179 LEU A CA 1
ATOM 1438 C C . LEU A 1 179 ? 4.705 -22.130 -7.506 1.00 81.94 179 LEU A C 1
ATOM 1440 O O . LEU A 1 179 ? 4.975 -23.240 -7.042 1.00 81.94 179 LEU A O 1
ATOM 1444 N N . PRO A 1 180 ? 5.485 -21.541 -8.430 1.00 78.94 180 PRO A N 1
ATOM 1445 C CA . PRO A 1 180 ? 6.707 -22.168 -8.928 1.00 78.94 180 PRO A CA 1
ATOM 1446 C C . PRO A 1 180 ? 7.733 -22.424 -7.809 1.00 78.94 180 PRO A C 1
ATOM 1448 O O . PRO A 1 180 ? 7.963 -21.563 -6.961 1.00 78.94 180 PRO A O 1
ATOM 1451 N N . GLU A 1 181 ? 8.415 -23.574 -7.841 1.00 74.31 181 GLU A N 1
ATOM 1452 C CA . GLU A 1 181 ? 9.358 -23.993 -6.782 1.00 74.31 181 GLU A CA 1
ATOM 1453 C C . GLU A 1 181 ? 10.575 -23.068 -6.622 1.00 74.31 181 GLU A C 1
ATOM 1455 O O . GLU A 1 181 ? 11.145 -22.966 -5.539 1.00 74.31 181 GLU A O 1
ATOM 1460 N N . LYS A 1 182 ? 10.969 -22.365 -7.691 1.00 71.06 182 LYS A N 1
ATOM 1461 C CA . LYS A 1 182 ? 12.152 -21.486 -7.715 1.00 71.06 182 LYS A CA 1
ATOM 1462 C C . LYS A 1 182 ? 11.938 -20.134 -7.024 1.00 71.06 182 LYS A C 1
ATOM 1464 O O . LYS A 1 182 ? 12.840 -19.306 -7.017 1.00 71.06 182 LYS A O 1
ATOM 1469 N N . VAL A 1 183 ? 10.751 -19.878 -6.479 1.00 69.94 183 VAL A N 1
ATOM 1470 C CA . VAL A 1 183 ? 10.427 -18.591 -5.861 1.00 69.94 183 VAL A CA 1
ATOM 1471 C C . VAL A 1 183 ? 10.967 -18.518 -4.431 1.00 69.94 183 VAL A C 1
ATOM 1473 O O . VAL A 1 183 ? 10.625 -19.333 -3.571 1.00 69.94 183 VAL A O 1
ATOM 1476 N N . HIS A 1 184 ? 11.759 -17.484 -4.138 1.00 68.88 184 HIS A N 1
ATOM 1477 C CA . HIS A 1 184 ? 12.199 -17.186 -2.777 1.00 68.88 184 HIS A CA 1
ATOM 1478 C C . HIS A 1 184 ? 11.010 -16.941 -1.834 1.00 68.88 184 HIS A C 1
ATOM 1480 O O . HIS A 1 184 ? 10.018 -16.303 -2.185 1.00 68.88 184 HIS A O 1
ATOM 1486 N N . LYS A 1 185 ? 11.122 -17.422 -0.586 1.00 74.12 185 LYS A N 1
ATOM 1487 C CA . LYS A 1 185 ? 10.128 -17.199 0.488 1.00 74.12 185 LYS A CA 1
ATOM 1488 C C . LYS A 1 185 ? 8.698 -17.646 0.096 1.00 74.12 185 LYS A C 1
ATOM 1490 O O . LYS A 1 185 ? 7.719 -17.026 0.515 1.00 74.12 185 LYS A O 1
ATOM 1495 N N . ILE A 1 186 ? 8.581 -18.768 -0.631 1.00 79.00 186 ILE A N 1
ATOM 1496 C CA . ILE A 1 186 ? 7.333 -19.315 -1.210 1.00 79.00 186 ILE A CA 1
ATOM 1497 C C . ILE A 1 186 ? 6.136 -19.372 -0.244 1.00 79.00 186 ILE A C 1
ATOM 1499 O O . ILE A 1 186 ? 5.011 -19.098 -0.648 1.00 79.00 186 ILE A O 1
ATOM 1503 N N . ARG A 1 187 ? 6.363 -19.651 1.049 1.00 81.94 187 ARG A N 1
ATOM 1504 C CA . ARG A 1 187 ? 5.298 -19.684 2.072 1.00 81.94 187 ARG A CA 1
ATOM 1505 C C . ARG A 1 187 ? 4.609 -18.327 2.235 1.00 81.94 187 ARG A C 1
ATOM 1507 O O . ARG A 1 187 ? 3.389 -18.252 2.152 1.00 81.94 187 ARG A O 1
ATOM 1514 N N . ARG A 1 188 ? 5.395 -17.256 2.407 1.00 78.50 188 ARG A N 1
ATOM 1515 C CA . ARG A 1 188 ? 4.870 -15.885 2.537 1.00 78.50 188 ARG A CA 1
ATOM 1516 C C . ARG A 1 188 ? 4.220 -15.436 1.240 1.00 78.50 188 ARG A C 1
ATOM 1518 O O . ARG A 1 188 ? 3.173 -14.802 1.269 1.00 78.50 188 ARG A O 1
ATOM 1525 N N . LEU A 1 189 ? 4.823 -15.786 0.103 1.00 80.50 189 LEU A N 1
ATOM 1526 C CA . LEU A 1 189 ? 4.240 -15.429 -1.180 1.00 80.50 189 LEU A CA 1
ATOM 1527 C C . LEU A 1 189 ? 2.886 -16.110 -1.404 1.00 80.50 189 LEU A C 1
ATOM 1529 O O . LEU A 1 189 ? 1.973 -15.462 -1.899 1.00 80.50 189 LEU A O 1
ATOM 1533 N N . ASN A 1 190 ? 2.728 -17.369 -0.992 1.00 86.25 190 ASN A N 1
ATOM 1534 C CA . ASN A 1 190 ? 1.448 -18.063 -1.084 1.00 86.25 190 ASN A CA 1
ATOM 1535 C C . ASN A 1 190 ? 0.362 -17.370 -0.250 1.00 86.25 190 ASN A C 1
ATOM 1537 O O . ASN A 1 190 ? -0.723 -17.113 -0.761 1.00 86.25 190 ASN A O 1
ATOM 1541 N N . GLU A 1 191 ? 0.656 -17.004 1.001 1.00 86.75 191 GLU A N 1
ATOM 1542 C CA . GLU A 1 191 ? -0.283 -16.245 1.843 1.00 86.75 191 GLU A CA 1
ATOM 1543 C C . GLU A 1 191 ? -0.666 -14.903 1.206 1.00 86.75 191 GLU A C 1
ATOM 1545 O O . GLU A 1 191 ? -1.844 -14.552 1.143 1.00 86.75 191 GLU A O 1
ATOM 1550 N N . MET A 1 192 ? 0.322 -14.180 0.673 1.00 84.69 192 MET A N 1
ATOM 1551 C CA . MET A 1 192 ? 0.112 -12.914 -0.027 1.00 84.69 192 MET A CA 1
ATOM 1552 C C . MET A 1 192 ? -0.746 -13.085 -1.284 1.00 84.69 192 MET A C 1
ATOM 1554 O O . MET A 1 192 ? -1.654 -12.291 -1.515 1.00 8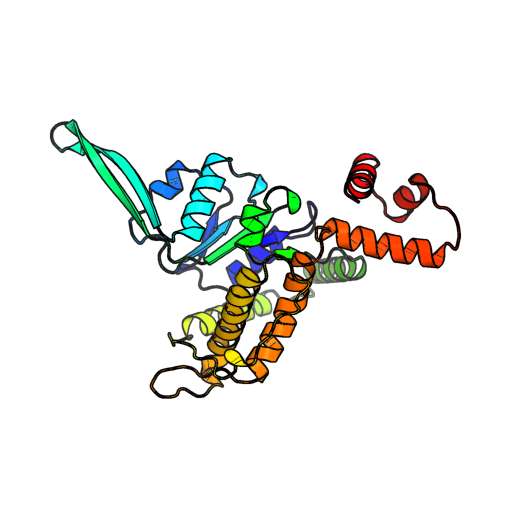4.69 192 MET A O 1
ATOM 1558 N N . TYR A 1 193 ? -0.493 -14.126 -2.076 1.00 88.31 193 TYR A N 1
ATOM 1559 C CA . TYR A 1 193 ? -1.259 -14.415 -3.282 1.00 88.31 193 TYR A CA 1
ATOM 1560 C C . TYR A 1 193 ? -2.726 -14.697 -2.950 1.00 88.31 193 TYR A C 1
ATOM 1562 O O . TYR A 1 193 ? -3.619 -14.063 -3.508 1.00 88.31 193 TYR A O 1
ATOM 1570 N N . GLN A 1 194 ? -2.981 -15.553 -1.954 1.00 92.00 194 GLN A N 1
ATOM 1571 C CA . GLN A 1 194 ? -4.339 -15.814 -1.472 1.00 92.00 194 GLN A CA 1
ATOM 1572 C C . GLN A 1 194 ? -5.019 -14.540 -0.952 1.00 92.00 194 GLN A C 1
ATOM 1574 O O . GLN A 1 194 ? -6.209 -14.342 -1.189 1.00 92.00 194 GLN A O 1
ATOM 1579 N N . ALA A 1 195 ? -4.285 -13.655 -0.270 1.00 91.06 195 ALA A N 1
ATOM 1580 C CA . ALA A 1 195 ? -4.829 -12.387 0.207 1.00 91.06 195 ALA A CA 1
ATOM 1581 C C . ALA A 1 195 ? -5.272 -11.469 -0.945 1.00 91.06 195 ALA A C 1
ATOM 1583 O O . ALA A 1 195 ? -6.340 -10.868 -0.848 1.00 91.06 195 ALA A O 1
ATOM 1584 N N . VAL A 1 196 ? -4.513 -11.392 -2.044 1.00 92.25 196 VAL A N 1
ATOM 1585 C CA . VAL A 1 196 ? -4.909 -10.582 -3.210 1.00 92.25 196 VAL A CA 1
ATOM 1586 C C . VAL A 1 196 ? -6.096 -11.186 -3.942 1.00 92.25 196 VAL A C 1
ATOM 1588 O O . VAL A 1 196 ? -7.018 -10.446 -4.261 1.00 92.25 196 VAL A O 1
ATOM 1591 N N . ILE A 1 197 ? -6.145 -12.509 -4.128 1.00 95.50 197 ILE A N 1
ATOM 1592 C CA . ILE A 1 197 ? -7.328 -13.173 -4.705 1.00 95.50 197 ILE A CA 1
ATOM 1593 C C . ILE A 1 197 ? -8.580 -12.808 -3.900 1.00 95.50 197 ILE A C 1
ATOM 1595 O O . ILE A 1 197 ? -9.602 -12.414 -4.467 1.00 95.50 197 ILE A O 1
ATOM 1599 N N . LYS A 1 198 ? -8.488 -12.868 -2.563 1.00 96.00 198 LYS A N 1
ATOM 1600 C CA . LYS A 1 198 ? -9.589 -12.465 -1.680 1.00 96.00 198 LYS A CA 1
ATOM 1601 C C . LYS A 1 198 ? -9.955 -10.990 -1.845 1.00 96.00 198 LYS A C 1
ATOM 1603 O O . LYS A 1 198 ? -11.139 -10.678 -1.871 1.00 96.00 198 LYS A O 1
ATOM 1608 N N . GLN A 1 199 ? -8.977 -10.093 -1.972 1.00 94.94 199 GLN A N 1
ATOM 1609 C CA . GLN A 1 199 ? -9.224 -8.660 -2.183 1.00 94.94 199 GLN A CA 1
ATOM 1610 C C . GLN A 1 199 ? -9.902 -8.375 -3.526 1.00 94.94 199 GLN A C 1
ATOM 1612 O O . GLN A 1 199 ? -10.856 -7.604 -3.560 1.00 94.94 199 GLN A O 1
ATOM 1617 N N . VAL A 1 200 ? -9.459 -9.017 -4.609 1.00 96.62 200 VAL A N 1
ATOM 1618 C CA . VAL A 1 200 ? -10.082 -8.892 -5.934 1.00 96.62 200 VAL A CA 1
ATOM 1619 C C . VAL A 1 200 ? -11.526 -9.387 -5.885 1.00 96.62 200 VAL A C 1
ATOM 1621 O O . VAL A 1 200 ? -12.439 -8.642 -6.238 1.00 96.62 200 VAL A O 1
ATOM 1624 N N . THR A 1 201 ? -11.746 -10.580 -5.320 1.00 97.75 201 THR A N 1
ATOM 1625 C CA . THR A 1 201 ? -13.099 -11.124 -5.107 1.00 97.75 201 THR A CA 1
ATOM 1626 C C . THR A 1 201 ? -13.962 -10.140 -4.305 1.00 97.75 201 THR A C 1
ATOM 1628 O O . THR A 1 201 ? -15.100 -9.860 -4.666 1.00 97.75 201 THR A O 1
ATOM 1631 N N . PHE A 1 202 ? -13.412 -9.577 -3.224 1.00 97.31 202 PHE A N 1
ATOM 1632 C CA . PHE A 1 202 ? -14.101 -8.642 -2.333 1.00 97.31 202 PHE A CA 1
ATOM 1633 C C . PHE A 1 202 ? -14.484 -7.318 -3.006 1.00 97.31 202 PHE A C 1
ATOM 1635 O O . PHE A 1 202 ? -15.552 -6.770 -2.729 1.00 97.31 202 PHE A O 1
ATOM 1642 N N . ILE A 1 203 ? -13.632 -6.791 -3.885 1.00 95.75 203 ILE A N 1
ATOM 1643 C CA . ILE A 1 203 ? -13.944 -5.595 -4.679 1.00 95.75 203 ILE A CA 1
ATOM 1644 C C . ILE A 1 203 ? -15.065 -5.911 -5.679 1.00 95.75 203 ILE A C 1
ATOM 1646 O O . ILE A 1 203 ? -15.978 -5.105 -5.848 1.00 95.75 203 ILE A O 1
ATOM 1650 N N . ASN A 1 204 ? -15.052 -7.117 -6.251 1.00 96.31 204 ASN A N 1
ATOM 1651 C CA . ASN A 1 204 ? -16.076 -7.629 -7.162 1.00 96.31 204 ASN A CA 1
ATOM 1652 C C . ASN A 1 204 ? -17.328 -8.165 -6.435 1.00 96.31 204 ASN A C 1
ATOM 1654 O O . ASN A 1 204 ? -18.137 -8.867 -7.036 1.00 96.31 204 ASN A O 1
ATOM 1658 N N . GLN A 1 205 ? -17.535 -7.855 -5.148 1.00 96.69 205 GLN A N 1
ATOM 1659 C CA . GLN A 1 205 ? -18.583 -8.484 -4.328 1.00 96.69 205 GLN A CA 1
ATOM 1660 C C . GLN A 1 205 ? -20.017 -8.338 -4.854 1.00 96.69 205 GLN A C 1
ATOM 1662 O O . GLN A 1 205 ? -20.887 -9.120 -4.486 1.00 96.69 205 GLN A O 1
ATOM 1667 N N . TYR A 1 206 ? -20.278 -7.339 -5.698 1.00 96.25 206 TYR A N 1
ATOM 1668 C CA . TYR A 1 206 ? -21.589 -7.120 -6.311 1.00 96.25 206 TYR A CA 1
ATOM 1669 C C . TYR A 1 206 ? -21.807 -7.956 -7.581 1.00 96.25 206 TYR A C 1
ATOM 1671 O O . TYR A 1 206 ? -22.927 -8.027 -8.081 1.00 96.25 206 TYR A O 1
ATOM 1679 N N . GLN A 1 207 ? -20.747 -8.578 -8.098 1.00 96.69 207 GLN A N 1
ATOM 1680 C CA . GLN A 1 207 ? -20.730 -9.448 -9.271 1.00 96.69 207 GLN A CA 1
ATOM 1681 C C . GLN A 1 207 ? -20.537 -10.924 -8.900 1.00 96.69 207 GLN A C 1
ATOM 1683 O O . GLN A 1 207 ? -20.603 -11.774 -9.780 1.00 96.69 207 GLN A O 1
ATOM 1688 N N . ARG A 1 208 ? -20.292 -11.231 -7.621 1.00 96.88 208 ARG A N 1
ATOM 1689 C CA . ARG A 1 208 ? -19.988 -12.582 -7.139 1.00 96.88 208 ARG A CA 1
ATOM 1690 C C . ARG A 1 208 ? -21.147 -13.186 -6.367 1.00 96.88 208 ARG A C 1
ATOM 1692 O O . ARG A 1 208 ? -21.937 -12.490 -5.728 1.00 96.88 208 ARG A O 1
ATOM 1699 N N . GLU A 1 209 ? -21.219 -14.511 -6.400 1.00 96.81 209 GLU A N 1
ATOM 1700 C CA . GLU A 1 209 ? -22.184 -15.259 -5.607 1.00 96.81 209 GLU A CA 1
ATOM 1701 C C . GLU A 1 209 ? -21.850 -15.168 -4.109 1.00 96.81 209 GLU A C 1
ATOM 1703 O O . GLU A 1 209 ? -20.704 -15.349 -3.682 1.00 96.81 209 GLU A O 1
ATOM 1708 N N . VAL A 1 210 ? -22.883 -14.937 -3.293 1.00 97.19 210 VAL A N 1
ATOM 1709 C CA . VAL A 1 210 ? -22.811 -15.080 -1.836 1.00 97.19 210 VAL A CA 1
ATOM 1710 C C . VAL A 1 210 ? -23.495 -16.383 -1.441 1.00 97.19 210 VAL A C 1
ATOM 1712 O O . VAL A 1 210 ? -24.715 -16.510 -1.546 1.00 97.19 210 VAL A O 1
ATOM 1715 N N . LYS A 1 211 ? -22.723 -17.342 -0.931 1.00 96.69 211 LYS A N 1
ATOM 1716 C CA . LYS A 1 211 ? -23.208 -18.665 -0.530 1.00 96.69 211 LYS A CA 1
ATOM 1717 C C . LYS A 1 211 ? -22.994 -18.878 0.961 1.00 96.69 211 LYS A C 1
ATOM 1719 O O . LYS A 1 211 ? -21.873 -18.803 1.451 1.00 96.69 211 LYS A O 1
ATOM 1724 N N . ASN A 1 212 ? -24.073 -19.153 1.695 1.00 94.44 212 ASN A N 1
ATOM 1725 C CA . ASN A 1 212 ? -24.057 -19.328 3.157 1.00 94.44 212 ASN A CA 1
ATOM 1726 C C . ASN A 1 212 ? -23.409 -18.154 3.923 1.00 94.44 212 ASN A C 1
ATOM 1728 O O . ASN A 1 212 ? -22.787 -18.361 4.959 1.00 94.44 212 ASN A O 1
ATOM 1732 N N . GLY A 1 213 ? -23.532 -16.926 3.407 1.00 93.88 213 GLY A N 1
ATOM 1733 C CA . GLY A 1 213 ? -22.917 -15.731 4.001 1.00 93.88 213 GLY A CA 1
ATOM 1734 C C . GLY A 1 213 ? -21.456 -15.488 3.606 1.00 93.88 213 GLY A C 1
ATOM 1735 O O . GLY A 1 213 ? -20.896 -14.467 3.998 1.00 93.88 213 GLY A O 1
ATOM 1736 N N . PHE A 1 214 ? -20.860 -16.367 2.798 1.00 97.12 214 PHE A N 1
ATOM 1737 C CA . PHE A 1 214 ? -19.504 -16.214 2.278 1.00 97.12 214 PHE A CA 1
ATOM 1738 C C . PHE A 1 214 ? -19.525 -15.721 0.840 1.00 97.12 214 PHE A C 1
ATOM 1740 O O . PHE A 1 214 ? -20.328 -16.189 0.032 1.00 97.12 214 PHE A O 1
ATOM 1747 N N . LEU A 1 215 ? -18.611 -14.816 0.514 1.00 98.06 215 LEU A N 1
ATOM 1748 C CA . LEU A 1 215 ? -18.382 -14.396 -0.860 1.00 98.06 215 LEU A CA 1
ATOM 1749 C C . LEU A 1 215 ? -17.487 -15.422 -1.554 1.00 98.06 215 LEU A C 1
ATOM 1751 O O . LEU A 1 215 ? -16.429 -15.777 -1.024 1.00 98.06 215 LEU A O 1
ATOM 1755 N N . ILE A 1 216 ? -17.911 -15.920 -2.711 1.00 98.25 216 ILE A N 1
ATOM 1756 C CA . ILE A 1 216 ? -17.212 -17.003 -3.402 1.00 98.25 216 ILE A CA 1
ATOM 1757 C C . ILE A 1 216 ? -16.326 -16.438 -4.510 1.00 98.25 216 ILE A C 1
ATOM 1759 O O . ILE A 1 216 ? -16.786 -15.687 -5.364 1.00 98.25 216 ILE A O 1
ATOM 1763 N N . THR A 1 217 ? -15.046 -16.810 -4.485 1.00 98.25 217 THR A N 1
ATOM 1764 C CA . THR A 1 217 ? -14.078 -16.478 -5.539 1.00 98.25 217 THR A CA 1
ATOM 1765 C C . THR A 1 217 ? -14.395 -17.225 -6.831 1.00 98.25 217 THR A C 1
ATOM 1767 O O . THR A 1 217 ? -14.587 -18.445 -6.811 1.00 98.25 217 THR A O 1
ATOM 1770 N N . GLU A 1 218 ? -14.357 -16.508 -7.953 1.00 98.00 218 GLU A N 1
ATOM 1771 C CA . GLU A 1 218 ? -14.441 -17.061 -9.309 1.00 98.00 218 GLU A CA 1
ATOM 1772 C C . GLU A 1 218 ? -13.055 -17.113 -9.981 1.00 98.00 218 GLU A C 1
ATOM 1774 O O . GLU A 1 218 ? -12.070 -16.588 -9.457 1.00 98.00 218 GLU A O 1
ATOM 1779 N N . ILE A 1 219 ? -12.942 -17.791 -11.128 1.00 96.69 219 ILE A N 1
ATOM 1780 C CA . ILE A 1 219 ? -11.647 -17.979 -11.811 1.00 96.69 219 ILE A CA 1
ATOM 1781 C C . ILE A 1 219 ? -11.100 -16.631 -12.295 1.00 96.69 219 ILE A C 1
ATOM 1783 O O . ILE A 1 219 ? -9.906 -16.366 -12.174 1.00 96.69 219 ILE A O 1
ATOM 1787 N N . GLU A 1 220 ? -11.985 -15.746 -12.735 1.00 97.12 220 GLU A N 1
ATOM 1788 C CA . GLU A 1 220 ? -11.686 -14.395 -13.194 1.00 97.12 220 GLU A CA 1
ATOM 1789 C C . GLU A 1 220 ? -10.990 -13.564 -12.102 1.00 97.12 220 GLU A C 1
ATOM 1791 O O . GLU A 1 220 ? -10.108 -12.760 -12.401 1.00 97.12 220 GLU A O 1
ATOM 1796 N N . ASP A 1 221 ? -11.328 -13.773 -10.820 1.00 97.19 221 ASP A N 1
ATOM 1797 C CA . ASP A 1 221 ? -10.646 -13.093 -9.709 1.00 97.19 221 ASP A CA 1
ATOM 1798 C C . ASP A 1 221 ? -9.197 -13.563 -9.560 1.00 97.19 221 ASP A C 1
ATOM 1800 O O . ASP A 1 221 ? -8.315 -12.783 -9.200 1.00 97.19 221 ASP A O 1
ATOM 1804 N N . ILE A 1 222 ? -8.945 -14.847 -9.821 1.00 95.56 222 ILE A N 1
ATOM 1805 C CA . ILE A 1 222 ? -7.613 -15.451 -9.755 1.00 95.56 222 ILE A CA 1
ATOM 1806 C C . ILE A 1 222 ? -6.758 -14.937 -10.911 1.00 95.56 222 ILE A C 1
ATOM 1808 O O . ILE A 1 222 ? -5.593 -14.598 -10.701 1.00 95.56 222 ILE A O 1
ATOM 1812 N N . GLU A 1 223 ? -7.329 -14.839 -12.110 1.00 94.62 223 GLU A N 1
ATOM 1813 C CA . GLU A 1 223 ? -6.659 -14.276 -13.285 1.00 94.62 223 GLU A CA 1
ATOM 1814 C C . GLU A 1 223 ? -6.273 -12.812 -13.049 1.00 94.62 223 GLU A C 1
ATOM 1816 O O . GLU A 1 223 ? -5.097 -12.464 -13.170 1.00 94.62 223 GLU A O 1
ATOM 1821 N N . GLN A 1 224 ? -7.218 -11.985 -12.592 1.00 94.69 224 GLN A N 1
ATOM 1822 C CA . GLN A 1 224 ? -6.961 -10.584 -12.242 1.00 94.69 224 GLN A CA 1
ATOM 1823 C C . GLN A 1 224 ? -5.920 -10.452 -11.123 1.00 94.69 224 GLN A C 1
ATOM 1825 O O . GLN A 1 224 ? -4.997 -9.643 -11.214 1.00 94.69 224 GLN A O 1
ATOM 1830 N N . ALA A 1 225 ? -6.022 -11.262 -10.065 1.00 92.94 225 ALA A N 1
ATOM 1831 C CA . ALA A 1 225 ? -5.040 -11.259 -8.984 1.00 92.94 225 ALA A CA 1
ATOM 1832 C C . ALA A 1 225 ? -3.643 -11.656 -9.478 1.00 92.94 225 ALA A C 1
ATOM 1834 O O . ALA A 1 225 ? -2.654 -11.077 -9.031 1.00 92.94 225 ALA A O 1
ATOM 1835 N N . THR A 1 226 ? -3.559 -12.621 -10.398 1.00 89.81 226 THR A N 1
ATOM 1836 C CA . THR A 1 226 ? -2.300 -13.050 -11.018 1.00 89.81 226 THR A CA 1
ATOM 1837 C C . THR A 1 226 ? -1.695 -11.926 -11.843 1.00 89.81 226 THR A C 1
ATOM 1839 O O . THR A 1 226 ? -0.511 -11.649 -11.684 1.00 89.81 226 THR A O 1
ATOM 1842 N N . GLU A 1 227 ? -2.493 -11.258 -12.677 1.00 89.25 227 GLU A N 1
ATOM 1843 C CA . GLU A 1 227 ? -2.052 -10.130 -13.501 1.00 89.25 227 GLU A CA 1
ATOM 1844 C C . GLU A 1 227 ? -1.498 -8.992 -12.635 1.00 89.25 227 GLU A C 1
ATOM 1846 O O . GLU A 1 227 ? -0.363 -8.557 -12.831 1.00 89.25 227 GLU A O 1
ATOM 1851 N N . VAL A 1 228 ? -2.250 -8.582 -11.608 1.00 85.88 228 VAL A N 1
ATOM 1852 C CA . VAL A 1 228 ? -1.845 -7.523 -10.668 1.00 85.88 228 VAL A CA 1
ATOM 1853 C C . VAL A 1 228 ? -0.567 -7.896 -9.917 1.00 85.88 228 VAL A C 1
ATOM 1855 O O . VAL A 1 228 ? 0.287 -7.044 -9.668 1.00 85.88 228 VAL A O 1
ATOM 1858 N N . LEU A 1 229 ? -0.423 -9.164 -9.527 1.00 81.06 229 LEU A N 1
ATOM 1859 C CA . LEU A 1 229 ? 0.726 -9.614 -8.752 1.00 81.06 229 LEU A CA 1
ATOM 1860 C C . LEU A 1 229 ? 1.940 -9.983 -9.575 1.00 81.06 229 LEU A C 1
ATOM 1862 O O . LEU A 1 229 ? 3.015 -10.083 -8.988 1.00 81.06 229 LEU A O 1
ATOM 1866 N N . PHE A 1 230 ? 1.802 -10.190 -10.880 1.00 76.81 230 PHE A N 1
ATOM 1867 C CA . PHE A 1 230 ? 2.874 -10.736 -11.698 1.00 76.81 230 PHE A CA 1
ATOM 1868 C C . PHE A 1 230 ? 4.150 -9.902 -11.573 1.00 76.81 230 PHE A C 1
ATOM 1870 O O . PHE A 1 230 ? 5.203 -10.434 -11.227 1.00 76.81 230 PHE A O 1
ATOM 1877 N N . GLU A 1 231 ? 4.045 -8.581 -11.729 1.00 69.94 231 GLU A N 1
ATOM 1878 C CA . GLU A 1 231 ? 5.190 -7.677 -11.594 1.00 69.94 231 GLU A CA 1
ATOM 1879 C C . GLU A 1 231 ? 5.778 -7.686 -10.176 1.00 69.94 231 GLU A C 1
ATOM 1881 O O . GLU A 1 231 ? 6.993 -7.777 -10.010 1.00 69.94 231 GLU A O 1
ATOM 1886 N N . SER A 1 232 ? 4.939 -7.663 -9.135 1.00 68.94 232 SER A N 1
ATOM 1887 C CA . SER A 1 232 ? 5.404 -7.721 -7.743 1.00 68.94 232 SER A CA 1
ATOM 1888 C C . SER A 1 232 ? 6.047 -9.060 -7.372 1.00 68.94 232 SER A C 1
ATOM 1890 O O . SER A 1 232 ? 6.982 -9.081 -6.573 1.00 68.94 232 SER A O 1
ATOM 1892 N N . ILE A 1 233 ? 5.549 -10.178 -7.907 1.00 68.56 233 ILE A N 1
ATOM 1893 C CA . ILE A 1 233 ? 6.130 -11.511 -7.718 1.00 68.56 233 ILE A CA 1
ATOM 1894 C C . ILE A 1 233 ? 7.477 -11.568 -8.419 1.00 68.56 233 ILE A C 1
ATOM 1896 O O . ILE A 1 233 ? 8.453 -11.967 -7.791 1.00 68.56 233 ILE A O 1
ATOM 1900 N N . VAL A 1 234 ? 7.547 -11.123 -9.676 1.00 64.12 234 VAL A N 1
ATOM 1901 C CA . VAL A 1 234 ? 8.802 -11.050 -10.429 1.00 64.12 234 VAL A CA 1
ATOM 1902 C C . VAL A 1 234 ? 9.825 -10.225 -9.654 1.00 64.12 234 VAL A C 1
ATOM 1904 O O . VAL A 1 234 ? 10.908 -10.732 -9.413 1.00 64.12 234 VAL A O 1
ATOM 1907 N N . LEU A 1 235 ? 9.465 -9.044 -9.144 1.00 62.78 235 LEU A N 1
ATOM 1908 C CA . LEU A 1 235 ? 10.356 -8.212 -8.320 1.00 62.78 235 LEU A CA 1
ATOM 1909 C C . LEU A 1 235 ? 10.793 -8.858 -6.993 1.00 62.78 235 LEU A C 1
ATOM 1911 O O . LEU A 1 235 ? 11.787 -8.435 -6.417 1.00 62.78 235 LEU A O 1
ATOM 1915 N N . LYS A 1 236 ? 10.044 -9.830 -6.459 1.00 63.41 236 LYS A N 1
ATOM 1916 C CA . LYS A 1 236 ? 10.423 -10.573 -5.241 1.00 63.41 236 LYS A CA 1
ATOM 1917 C C . LYS A 1 236 ? 11.260 -11.817 -5.523 1.00 63.41 236 LYS A C 1
ATOM 1919 O O . LYS A 1 236 ? 11.912 -12.322 -4.611 1.00 63.41 236 LYS A O 1
ATOM 1924 N N . VAL A 1 237 ? 11.153 -12.355 -6.734 1.00 59.22 237 VAL A N 1
ATOM 1925 C CA . VAL A 1 237 ? 11.960 -13.478 -7.226 1.00 59.22 237 VAL A CA 1
ATOM 1926 C C . VAL A 1 237 ? 13.278 -12.970 -7.801 1.00 59.22 237 VAL A C 1
ATOM 1928 O O . VAL A 1 237 ? 14.274 -13.680 -7.738 1.00 59.22 237 VAL A O 1
ATOM 1931 N N . ASP A 1 238 ? 13.271 -11.761 -8.356 1.00 62.06 238 ASP A N 1
ATOM 1932 C CA . ASP A 1 238 ? 14.448 -11.065 -8.850 1.00 62.06 238 ASP A CA 1
ATOM 1933 C C . ASP A 1 238 ? 15.328 -10.628 -7.674 1.00 62.06 238 ASP A C 1
ATOM 1935 O O . ASP A 1 238 ? 14.848 -10.050 -6.698 1.00 62.06 238 ASP A O 1
ATOM 1939 N N . GLU A 1 239 ? 16.623 -10.919 -7.767 1.00 62.62 239 GLU A N 1
ATOM 1940 C CA . GLU A 1 239 ? 17.619 -10.436 -6.807 1.00 62.62 239 GLU A CA 1
ATOM 1941 C C . GLU A 1 239 ? 17.882 -8.933 -6.998 1.00 62.62 239 GLU A C 1
ATOM 1943 O O . GLU A 1 239 ? 18.387 -8.270 -6.094 1.00 62.62 239 GLU A O 1
ATOM 1948 N N . LEU A 1 240 ? 17.512 -8.379 -8.160 1.00 68.81 240 LEU A N 1
ATOM 1949 C CA . LEU A 1 240 ? 17.718 -6.978 -8.497 1.00 68.81 240 LEU A CA 1
ATOM 1950 C C . LEU A 1 240 ? 16.544 -6.110 -8.027 1.00 68.81 240 LEU A C 1
ATOM 1952 O O . LEU A 1 240 ? 15.382 -6.364 -8.351 1.00 68.81 240 LEU A O 1
ATOM 1956 N N . ASP A 1 241 ? 16.852 -5.007 -7.341 1.00 67.44 241 ASP A N 1
ATOM 1957 C CA . ASP A 1 241 ? 15.846 -3.997 -7.011 1.00 67.44 241 ASP A CA 1
ATOM 1958 C C . ASP A 1 241 ? 15.224 -3.362 -8.273 1.00 67.44 241 ASP A C 1
ATOM 1960 O O . ASP A 1 241 ? 15.796 -3.411 -9.361 1.00 67.44 241 ASP A O 1
ATOM 1964 N N . GLY A 1 242 ? 14.046 -2.734 -8.162 1.00 69.38 242 GLY A N 1
ATOM 1965 C CA . GLY A 1 242 ? 13.323 -2.242 -9.347 1.00 69.38 242 GLY A CA 1
ATOM 1966 C C . GLY A 1 242 ? 14.119 -1.255 -10.220 1.00 69.38 242 GLY A C 1
ATOM 1967 O O . GLY A 1 242 ? 14.005 -1.275 -11.447 1.00 69.38 242 GLY A O 1
ATOM 1968 N N . SER A 1 243 ? 14.969 -0.422 -9.610 1.00 73.06 243 SER A N 1
ATOM 1969 C CA . SER A 1 243 ? 15.813 0.532 -10.342 1.00 73.06 243 SER A CA 1
ATOM 1970 C C . SER A 1 243 ? 16.997 -0.160 -11.025 1.00 73.06 243 SER A C 1
ATOM 1972 O O . SER A 1 243 ? 17.327 0.149 -12.174 1.00 73.06 243 SER A O 1
ATOM 1974 N N . LEU A 1 244 ? 17.592 -1.141 -10.345 1.00 76.31 244 LEU A N 1
ATOM 1975 C CA . LEU A 1 244 ? 18.675 -1.970 -10.846 1.00 76.31 244 LEU A CA 1
ATOM 1976 C C . LEU A 1 244 ? 18.188 -2.890 -11.969 1.00 76.31 244 LEU A C 1
ATOM 1978 O O . LEU A 1 244 ? 18.875 -3.025 -12.979 1.00 76.31 244 LEU A O 1
ATOM 1982 N N . ARG A 1 245 ? 16.966 -3.430 -11.876 1.00 80.06 245 ARG A N 1
ATOM 1983 C CA . ARG A 1 245 ? 16.352 -4.231 -12.939 1.00 80.06 245 ARG A CA 1
ATOM 1984 C C . ARG A 1 245 ? 16.096 -3.413 -14.200 1.00 80.06 245 ARG A C 1
ATOM 1986 O O . ARG A 1 245 ? 16.410 -3.860 -15.303 1.00 80.06 245 ARG A O 1
ATOM 1993 N N . GLN A 1 246 ? 15.579 -2.191 -14.067 1.00 77.38 246 GLN A N 1
ATOM 1994 C CA . GLN A 1 246 ? 15.431 -1.294 -15.218 1.00 77.38 246 GLN A CA 1
ATOM 1995 C C . GLN A 1 246 ? 16.789 -0.950 -15.846 1.00 77.38 246 GLN A C 1
ATOM 1997 O O . GLN A 1 246 ? 16.908 -0.915 -17.073 1.00 77.38 246 GLN A O 1
ATOM 2002 N N . PHE A 1 247 ? 17.820 -0.723 -15.025 1.00 83.69 247 PHE A N 1
ATOM 2003 C CA . PHE A 1 247 ? 19.188 -0.541 -15.510 1.00 83.69 247 PHE A CA 1
ATOM 2004 C C . PHE A 1 247 ? 19.700 -1.791 -16.244 1.00 83.69 247 PHE A C 1
ATOM 2006 O O . PHE A 1 247 ? 20.227 -1.658 -17.347 1.00 83.69 247 PHE A O 1
ATOM 2013 N N . PHE A 1 248 ? 19.480 -2.991 -15.701 1.00 84.44 248 PHE A N 1
ATOM 2014 C CA . PHE A 1 248 ? 19.862 -4.260 -16.322 1.00 84.44 248 PHE A CA 1
ATOM 2015 C C . PHE A 1 248 ? 19.232 -4.452 -17.697 1.00 84.44 248 PHE A C 1
ATOM 2017 O O . PHE A 1 248 ? 19.921 -4.779 -18.659 1.00 84.44 248 PHE A O 1
ATOM 2024 N N . GLU A 1 249 ? 17.925 -4.217 -17.817 1.00 84.50 249 GLU A N 1
ATOM 2025 C CA . GLU A 1 249 ? 17.217 -4.363 -19.089 1.00 84.50 249 GLU A CA 1
ATOM 2026 C C . GLU A 1 249 ? 17.699 -3.340 -20.125 1.00 84.50 249 GLU A C 1
ATOM 2028 O O . GLU A 1 249 ? 17.861 -3.677 -21.302 1.00 84.50 249 GLU A O 1
ATOM 2033 N N . LYS A 1 250 ? 18.000 -2.104 -19.700 1.00 84.06 250 LYS A N 1
ATOM 2034 C CA . LYS A 1 250 ? 18.630 -1.096 -20.570 1.00 84.06 250 LYS A CA 1
ATOM 2035 C C . LYS A 1 250 ? 20.025 -1.537 -21.011 1.00 84.06 250 LYS A C 1
ATOM 2037 O O . LYS A 1 250 ? 20.326 -1.469 -22.201 1.00 84.06 250 LYS A O 1
ATOM 2042 N N . LEU A 1 251 ? 20.842 -2.043 -20.088 1.00 85.75 251 LEU A N 1
ATOM 2043 C CA . LEU A 1 251 ? 22.184 -2.549 -20.372 1.00 85.75 251 LEU A CA 1
ATOM 2044 C C . LEU A 1 251 ? 22.144 -3.736 -21.342 1.00 85.75 251 LEU A C 1
ATOM 2046 O O . LEU A 1 251 ? 22.865 -3.748 -22.334 1.00 85.75 251 LEU A O 1
ATOM 2050 N N . LYS A 1 252 ? 21.242 -4.694 -21.125 1.00 85.56 252 LYS A N 1
ATOM 2051 C CA . LYS A 1 252 ? 21.044 -5.855 -21.998 1.00 85.56 252 LYS A CA 1
ATOM 2052 C C . LYS A 1 252 ? 20.649 -5.445 -23.417 1.00 85.56 252 LYS A C 1
ATOM 2054 O O . LYS A 1 252 ? 21.167 -6.011 -24.379 1.00 85.56 252 LYS A O 1
ATOM 2059 N N . LYS A 1 253 ? 19.753 -4.461 -23.565 1.00 84.44 253 LYS A N 1
ATOM 2060 C CA . LYS A 1 253 ? 19.389 -3.892 -24.875 1.00 84.44 253 LYS A CA 1
ATOM 2061 C C . LYS A 1 253 ? 20.578 -3.192 -25.537 1.00 84.44 253 LYS A C 1
ATOM 2063 O O . LYS A 1 253 ? 20.831 -3.426 -26.716 1.00 84.44 253 LYS A O 1
ATOM 2068 N N . PHE A 1 254 ? 21.322 -2.389 -24.781 1.00 82.44 254 PHE A N 1
ATOM 2069 C CA . PHE A 1 254 ? 22.519 -1.700 -25.265 1.00 82.44 254 PHE A CA 1
ATOM 2070 C C . PHE A 1 254 ? 23.574 -2.687 -25.786 1.00 82.44 254 PHE A C 1
ATOM 2072 O O . PHE A 1 254 ? 24.000 -2.575 -26.932 1.00 82.44 254 PHE A O 1
ATOM 2079 N N . ILE A 1 255 ? 23.902 -3.724 -25.009 1.00 81.94 255 ILE A N 1
ATOM 2080 C CA . ILE A 1 255 ? 24.878 -4.759 -25.391 1.00 81.94 255 ILE A CA 1
ATOM 2081 C C . ILE A 1 255 ? 24.426 -5.524 -26.640 1.00 81.94 255 ILE A C 1
ATOM 2083 O O . ILE A 1 255 ? 25.225 -5.738 -27.548 1.00 81.94 255 ILE A O 1
ATOM 2087 N N . LYS A 1 256 ? 23.139 -5.890 -26.733 1.00 76.69 256 LYS A N 1
ATOM 2088 C CA . LYS A 1 256 ? 22.592 -6.555 -27.930 1.00 76.69 256 LYS A CA 1
ATOM 2089 C C . LYS A 1 256 ? 22.719 -5.722 -29.204 1.00 76.69 256 LYS A C 1
ATOM 2091 O O . LYS A 1 256 ? 22.712 -6.291 -30.286 1.00 76.69 256 LYS A O 1
ATOM 2096 N N . THR A 1 257 ? 22.795 -4.402 -29.073 1.00 66.56 257 THR A N 1
ATOM 2097 C CA . THR A 1 257 ? 22.902 -3.481 -30.210 1.00 66.56 257 THR A CA 1
ATOM 2098 C C . THR A 1 257 ? 24.366 -3.180 -30.554 1.00 66.56 257 THR A C 1
ATOM 2100 O O . THR A 1 257 ? 24.663 -2.801 -31.680 1.00 66.56 257 THR A O 1
ATOM 2103 N N . ALA A 1 258 ? 25.286 -3.348 -29.597 1.00 61.53 258 ALA A N 1
ATOM 2104 C CA . ALA A 1 258 ? 26.676 -2.918 -29.721 1.00 61.53 258 ALA A CA 1
ATOM 2105 C C . ALA A 1 258 ? 27.639 -3.977 -30.300 1.00 61.53 258 ALA A C 1
ATOM 2107 O O . ALA A 1 258 ? 28.714 -3.589 -30.748 1.00 61.53 258 ALA A O 1
ATOM 2108 N N . GLU A 1 259 ? 27.295 -5.278 -30.285 1.00 60.16 259 GLU A N 1
ATOM 2109 C CA . GLU A 1 259 ? 28.125 -6.423 -30.756 1.00 60.16 259 GLU A CA 1
ATOM 2110 C C . GLU A 1 259 ? 29.631 -6.371 -30.372 1.00 60.16 259 GLU A C 1
ATOM 2112 O O . GLU A 1 259 ? 30.471 -7.001 -31.015 1.00 60.16 259 GLU A O 1
ATOM 2117 N N . LYS A 1 260 ? 30.007 -5.622 -29.325 1.00 63.62 260 LYS A N 1
ATOM 2118 C CA . LYS A 1 260 ? 31.400 -5.369 -28.918 1.00 63.62 260 LYS A CA 1
ATOM 2119 C C . LYS A 1 260 ? 31.529 -5.111 -27.418 1.00 63.62 260 LYS A C 1
ATOM 2121 O O . LYS A 1 260 ? 30.546 -4.815 -26.736 1.00 63.62 260 LYS A O 1
ATOM 2126 N N . ASP A 1 261 ? 32.773 -5.195 -26.945 1.00 72.81 261 ASP A N 1
ATOM 2127 C CA . ASP A 1 261 ? 33.195 -4.736 -25.622 1.00 72.81 261 ASP A CA 1
ATOM 2128 C C . ASP A 1 261 ? 32.749 -3.288 -25.389 1.00 72.81 261 ASP A C 1
ATOM 2130 O O . ASP A 1 261 ? 32.890 -2.433 -26.265 1.00 72.81 261 ASP A O 1
ATOM 2134 N N . PHE A 1 262 ? 32.222 -3.014 -24.198 1.00 78.44 262 PHE A N 1
ATOM 2135 C CA . PHE A 1 262 ? 31.754 -1.692 -23.794 1.00 78.44 262 PHE A CA 1
ATOM 2136 C C . PHE A 1 262 ? 32.561 -1.185 -22.600 1.00 78.44 262 PHE A C 1
ATOM 2138 O O . PHE A 1 262 ? 32.983 -1.950 -21.730 1.00 78.44 262 PHE A O 1
ATOM 2145 N N . ILE A 1 263 ? 32.737 0.130 -22.512 1.00 84.81 263 ILE A N 1
ATOM 2146 C CA . ILE A 1 263 ? 33.413 0.771 -21.379 1.00 84.81 263 ILE A CA 1
ATOM 2147 C C . ILE A 1 263 ? 32.369 1.473 -20.508 1.00 84.81 263 ILE A C 1
ATOM 2149 O O . ILE A 1 263 ? 31.410 2.064 -21.004 1.00 84.81 263 ILE A O 1
ATOM 2153 N N . GLN A 1 264 ? 32.586 1.509 -19.188 1.00 84.12 264 GLN A N 1
ATOM 2154 C CA . GLN A 1 264 ? 31.708 2.223 -18.246 1.00 84.12 264 GLN A CA 1
ATOM 2155 C C . GLN A 1 264 ? 31.402 3.670 -18.673 1.00 84.12 264 GLN A C 1
ATOM 2157 O O . GLN A 1 264 ? 30.321 4.182 -18.396 1.00 84.12 264 GLN A O 1
ATOM 2162 N N . ARG A 1 265 ? 32.335 4.346 -19.360 1.00 83.44 265 ARG A N 1
ATOM 2163 C CA . ARG A 1 265 ? 32.130 5.711 -19.865 1.00 83.44 265 ARG A CA 1
ATOM 2164 C C . ARG A 1 265 ? 30.992 5.791 -20.885 1.00 83.44 265 ARG A C 1
ATOM 2166 O O . ARG A 1 265 ? 30.229 6.749 -20.830 1.00 83.44 265 ARG A O 1
ATOM 2173 N N . GLU A 1 266 ? 30.890 4.811 -21.775 1.00 84.38 266 GLU A N 1
ATOM 2174 C CA . GLU A 1 266 ? 29.883 4.763 -22.841 1.00 84.38 266 GLU A CA 1
ATOM 2175 C C . GLU A 1 266 ? 28.500 4.528 -22.244 1.00 84.38 266 GLU A C 1
ATOM 2177 O O . GLU A 1 266 ? 27.589 5.308 -22.500 1.00 84.38 266 GLU A O 1
ATOM 2182 N N . ILE A 1 267 ? 28.383 3.564 -21.322 1.00 85.38 267 ILE A N 1
ATOM 2183 C CA . ILE A 1 267 ? 27.147 3.335 -20.556 1.00 85.38 267 ILE A CA 1
ATOM 2184 C C . ILE A 1 267 ? 26.730 4.611 -19.824 1.00 85.38 267 ILE A C 1
ATOM 2186 O O . ILE A 1 267 ? 25.560 4.987 -19.813 1.00 85.38 267 ILE A O 1
ATOM 2190 N N . ARG A 1 268 ? 27.692 5.300 -19.201 1.00 86.94 268 ARG A N 1
ATOM 2191 C CA . ARG A 1 268 ? 27.417 6.517 -18.441 1.00 86.94 268 ARG A CA 1
ATOM 2192 C C . ARG A 1 268 ? 26.860 7.633 -19.320 1.00 86.94 268 ARG A C 1
ATOM 2194 O O . ARG A 1 268 ? 25.955 8.339 -18.884 1.00 86.94 268 ARG A O 1
ATOM 2201 N N . GLN A 1 269 ? 27.427 7.806 -20.512 1.00 84.06 269 GLN A N 1
ATOM 2202 C CA . GLN A 1 269 ? 26.993 8.813 -21.477 1.00 84.06 269 GLN A CA 1
ATOM 2203 C C . GLN A 1 269 ? 25.623 8.463 -22.056 1.00 84.06 269 GLN A C 1
ATOM 2205 O O . GLN A 1 269 ? 24.735 9.309 -22.043 1.00 84.06 269 GLN A O 1
ATOM 2210 N N . GLU A 1 270 ? 25.426 7.212 -22.466 1.00 84.25 270 GLU A N 1
ATOM 2211 C CA . GLU A 1 270 ? 24.177 6.755 -23.076 1.00 84.25 270 GLU A CA 1
ATOM 2212 C C . GLU A 1 270 ? 23.005 6.790 -22.085 1.00 84.25 270 GLU A C 1
ATOM 2214 O O . GLU A 1 270 ? 21.896 7.223 -22.406 1.00 84.25 270 GLU A O 1
ATOM 2219 N N . PHE A 1 271 ? 23.238 6.353 -20.844 1.00 85.19 271 PHE A N 1
ATOM 2220 C CA . PHE A 1 271 ? 22.190 6.275 -19.822 1.00 85.19 271 PHE A CA 1
ATOM 2221 C C . PHE A 1 271 ? 22.088 7.547 -18.978 1.00 85.19 271 PHE A C 1
ATOM 2223 O O . PHE A 1 271 ? 21.216 7.628 -18.114 1.00 85.19 271 PHE A O 1
ATOM 2230 N N . ASN A 1 272 ? 22.955 8.532 -19.231 1.00 83.06 272 ASN A N 1
ATOM 2231 C CA . ASN A 1 272 ? 23.036 9.795 -18.502 1.00 83.06 272 ASN A CA 1
ATOM 2232 C C . ASN A 1 272 ? 23.112 9.606 -16.973 1.00 83.06 272 ASN A C 1
ATOM 2234 O O . ASN A 1 272 ? 22.401 10.250 -16.201 1.00 83.06 272 ASN A O 1
ATOM 2238 N N . LEU A 1 273 ? 23.959 8.675 -16.531 1.00 83.94 273 LEU A N 1
ATOM 2239 C CA . LEU A 1 273 ? 24.138 8.344 -15.116 1.00 83.94 273 LEU A CA 1
ATOM 2240 C C . LEU A 1 273 ? 25.339 9.089 -14.525 1.00 83.94 273 LEU A C 1
ATOM 2242 O O . LEU A 1 273 ? 26.311 9.399 -15.210 1.00 83.94 273 LEU A O 1
ATOM 2246 N N . SER A 1 274 ? 25.332 9.344 -13.216 1.00 84.38 274 SER A N 1
ATOM 2247 C CA . SER A 1 274 ? 26.553 9.807 -12.542 1.00 84.38 274 SER A CA 1
ATOM 2248 C C . SER A 1 274 ? 27.574 8.667 -12.418 1.00 84.38 274 SER A C 1
ATOM 2250 O O . SER A 1 274 ? 27.213 7.489 -12.434 1.00 84.38 274 SER A O 1
ATOM 2252 N N . LYS A 1 275 ? 28.866 8.995 -12.248 1.00 85.44 275 LYS A N 1
ATOM 2253 C CA . LYS A 1 275 ? 29.913 7.976 -12.022 1.00 85.44 275 LYS A CA 1
ATOM 2254 C C . LYS A 1 275 ? 29.581 7.118 -10.797 1.00 85.44 275 LYS A C 1
ATOM 2256 O O . LYS A 1 275 ? 29.689 5.902 -10.862 1.00 85.44 275 LYS A O 1
ATOM 2261 N N . THR A 1 276 ? 29.144 7.755 -9.712 1.00 83.38 276 THR A N 1
ATOM 2262 C CA . THR A 1 276 ? 28.808 7.087 -8.450 1.00 83.38 276 THR A CA 1
ATOM 2263 C C . THR A 1 276 ? 27.593 6.174 -8.587 1.00 83.38 276 THR A C 1
ATOM 2265 O O . THR A 1 276 ? 27.621 5.054 -8.093 1.00 83.38 276 THR A O 1
ATOM 2268 N N . GLN A 1 277 ? 26.544 6.614 -9.289 1.00 77.88 277 GLN A N 1
ATOM 2269 C CA . GLN A 1 277 ? 25.344 5.801 -9.498 1.00 77.88 277 GLN A CA 1
ATOM 2270 C C . GLN A 1 277 ? 25.626 4.590 -10.392 1.00 77.88 277 GLN A C 1
ATOM 2272 O O . GLN A 1 277 ? 25.192 3.490 -10.065 1.00 77.88 277 GLN A O 1
ATOM 2277 N N . LEU A 1 278 ? 26.399 4.777 -11.470 1.00 84.44 278 LEU A N 1
ATOM 2278 C CA . LEU A 1 278 ? 26.829 3.671 -12.324 1.00 84.44 278 LEU A CA 1
ATOM 2279 C C . LEU A 1 278 ? 27.700 2.675 -11.552 1.00 84.44 278 LEU A C 1
ATOM 2281 O O . LEU A 1 278 ? 27.466 1.477 -11.639 1.00 84.44 278 LEU A O 1
ATOM 2285 N N . GLN A 1 279 ? 28.671 3.166 -10.776 1.00 84.56 279 GLN A N 1
ATOM 2286 C CA . GLN A 1 279 ? 29.534 2.310 -9.963 1.00 84.56 279 GLN A CA 1
ATOM 2287 C C . GLN A 1 279 ? 28.722 1.506 -8.948 1.00 84.56 279 GLN A C 1
ATOM 2289 O O . GLN A 1 279 ? 28.989 0.325 -8.770 1.00 84.56 279 GLN A O 1
ATOM 2294 N N . ARG A 1 280 ? 27.722 2.129 -8.309 1.00 80.81 280 ARG A N 1
ATOM 2295 C CA . ARG A 1 280 ? 26.810 1.430 -7.404 1.00 80.81 280 ARG A CA 1
ATOM 2296 C C . ARG A 1 280 ? 26.092 0.305 -8.141 1.00 80.81 280 ARG A C 1
ATOM 2298 O O . ARG A 1 280 ? 26.219 -0.828 -7.722 1.00 80.81 280 ARG A O 1
ATOM 2305 N N . TYR A 1 281 ? 25.428 0.597 -9.260 1.00 83.06 281 TYR A N 1
ATOM 2306 C CA . TYR A 1 281 ? 24.711 -0.432 -10.016 1.00 83.06 281 TYR A CA 1
ATOM 2307 C C . TYR A 1 281 ? 25.619 -1.570 -10.492 1.00 83.06 281 TYR A C 1
ATOM 2309 O O . TYR A 1 281 ? 25.244 -2.719 -10.334 1.00 83.06 281 TYR A O 1
ATOM 2317 N N . ILE A 1 282 ? 26.816 -1.276 -11.011 1.00 83.50 282 ILE A N 1
ATOM 2318 C CA . ILE A 1 282 ? 27.770 -2.304 -11.466 1.00 83.50 282 ILE A CA 1
ATOM 2319 C C . ILE A 1 282 ? 28.325 -3.140 -10.304 1.00 83.50 282 ILE A C 1
ATOM 2321 O O . ILE A 1 282 ? 28.572 -4.319 -10.493 1.00 83.50 282 ILE A O 1
ATOM 2325 N N . ASN A 1 283 ? 28.545 -2.550 -9.128 1.00 80.06 283 ASN A N 1
ATOM 2326 C CA . ASN A 1 283 ? 29.090 -3.271 -7.973 1.00 80.06 283 ASN A CA 1
ATOM 2327 C C . ASN A 1 283 ? 28.030 -4.057 -7.186 1.00 80.06 283 ASN A C 1
ATOM 2329 O O . ASN A 1 283 ? 28.396 -4.853 -6.328 1.00 80.06 283 ASN A O 1
ATOM 2333 N N . THR A 1 284 ? 26.747 -3.759 -7.402 1.00 70.25 284 THR A N 1
ATOM 2334 C CA . THR A 1 284 ? 25.620 -4.510 -6.831 1.00 70.25 284 THR A CA 1
ATOM 2335 C C . THR A 1 284 ? 25.280 -5.748 -7.674 1.00 70.25 284 THR A C 1
ATOM 2337 O O . THR A 1 284 ? 24.629 -6.654 -7.165 1.00 70.25 284 THR A O 1
ATOM 2340 N N . PHE A 1 285 ? 25.725 -5.779 -8.938 1.00 56.28 285 PHE A N 1
ATOM 2341 C CA . PHE A 1 285 ? 25.705 -6.970 -9.795 1.00 56.28 285 PHE A CA 1
ATOM 2342 C C . PHE A 1 285 ? 26.642 -8.075 -9.313 1.00 56.28 285 PHE A C 1
ATOM 2344 O O . PHE A 1 285 ? 27.708 -7.747 -8.743 1.00 56.28 285 PHE A O 1
#

Radius of gyration: 22.78 Å; chains: 1; bounding box: 58×51×75 Å

pLDDT: mean 85.99, std 9.85, range [52.97, 98.25]

Sequence (285 aa):
MVQGSSGSGKTHIISRIADLMPQEDVLRFTRITESSLYNWGEFDLFQKIIIIEDLDGLKEDALYALREFISNQVLRSSVTIKDKKGNNKSSHKIVKGQFSSLSATTKGETYEDNMSRSFLLAVDESKEQTQRIIHYQNKRNAGEIDRSEQEKAIGFIQKIVRNLKHYEVINPYATKLQLPEKVHKIRRLNEMYQAVIKQVTFINQYQREVKNGFLITEIEDIEQATEVLFESIVLKVDELDGSLRQFFEKLKKFIKTAEKDFIQREIRQEFNLSKTQLQRYINTF

Organism: NCBI:txid246

Secondary structure (DSSP, 8-state):
-EE--TTSSHHHHHHHHHHHS-GGGEEEES---HHHHTTS-TTTTTTEEEEES-STTS-HHHHHHHHHHHHHSEEEEEEEEE-TTS-EEEEEEEEE--EEEEEEES-SGGGHHHHTTS--EE----HHHHHHHHHHHHHHHTT-S-HHHHHHHHHHHHHHHHHPPP-EEE-TTGGG----TT-TTHHHHHHHHHHHHHHHHHHTTTTS-EETTEEEPPHHHHHHHHHHHHHHHHHHH-SS-HHHHHHHHHHHHHHHHH-S---HHHHHHHTT--HHHHHHHHHH-